Protein AF-A0A087W2R5-F1 (afdb_monomer)

Mean predicted aligned error: 13.2 Å

InterPro domains:
  IPR006603 PQ-loop repeat [PF04193] (44-103)
  IPR006603 PQ-loop repeat [PF04193] (223-279)
  IPR006603 PQ-loop repeat [SM00679] (57-89)
  IPR006603 PQ-loop repeat [SM00679] (236-267)
  IPR051415 Lysosomal/Vacuolar Amino Acid Transporter 1 [PTHR16201] (19-311)

Organism: Echinococcus multilocularis (NCBI:txid6211)

Radius of gyration: 26.93 Å; Cα contacts (8 Å, |Δi|>4): 276; chains: 1; bounding box: 84×50×77 Å

Foldseek 3Di:
DDDPCPVPPQDPDPDPCPQCLPQADNVCCVPFVDRHNDPLLVLLVVLLVLLLVLVVVLLVVLLVVLVVPLANVLADPPLLLVLQLLLLVLLLLLCVLQVHRRSSNVSSVVSNVSSVSVNVSNVVSVVVVVVVVVVVVVVVCVVDPPDDPPPPPCPPVPPPPPPVSVVQLPPQLVVLLPVLLCVLPPPDDDDPPPDDDDDDDDDDDDPPPPPQDLDNDPSLSSSLSSLLNSLSSLLSSLVVVLVVLVVVLAPPSDDLVSLVSLLSSLVSVLSSQVSSDPPPSSCSSCVSSNSSSVSSNVSSVSVNVSNVRSVVVVVVVVVVVVVVVVD

pLDDT: mean 74.93, std 19.6, range [24.8, 98.19]

Secondary structure (DSSP, 8-state):
-----GGGGS--SSS---TT-TTS-HHHHHHH-----SHHHHHHHHHHHHHHHHHHHHHHHHHHHHHHHS-GGGT--HHHHHHHHHHHHHHHHHHHHHT--HHHHHHHHHHHHHHHHHHHHHHHHHHHHHHHHHHHHHHHHHHS-S-S---------------THHHHSHHHHHHHHHHHHHHHH-S---------PPP--------------SS-SHHHHHHHHHHHHHHHHHHHTTHHHHHHHHHHT--TT--HHHHHHHHHHHHHHHHHHHHH---HHHHHHHHHHHHHHHHHHHHHHHHHHHHHHHHHHHHHHHHHHHHHHT-

Solvent-accessible surface area (backbone atoms only — not comparable to full-atom values): 18745 Å² total; per-residue (Å²): 135,83,78,74,80,73,76,73,82,70,62,95,61,94,68,78,75,51,98,76,34,81,86,24,48,58,68,48,32,73,74,56,72,41,76,32,64,50,71,55,41,46,50,15,52,48,27,36,52,51,16,47,50,44,55,54,64,57,52,48,57,56,54,50,48,40,68,72,68,49,61,45,76,84,80,52,56,71,70,58,51,52,47,48,35,53,22,27,48,35,32,27,55,9,26,64,42,54,66,44,61,53,66,59,35,51,44,25,50,51,44,34,53,50,37,51,52,49,48,53,51,45,49,51,31,50,55,52,50,56,50,52,52,52,54,50,51,56,50,50,53,69,74,51,68,95,79,66,95,66,74,74,82,74,74,63,76,76,71,69,73,80,68,62,66,81,71,68,64,55,72,69,41,56,65,61,45,51,60,55,50,48,62,64,65,54,93,71,87,78,74,84,73,92,67,89,74,85,92,87,81,94,75,78,91,64,80,77,79,73,77,75,62,95,61,84,43,72,55,33,42,53,10,47,52,29,22,37,52,18,19,40,45,59,36,54,67,49,50,63,5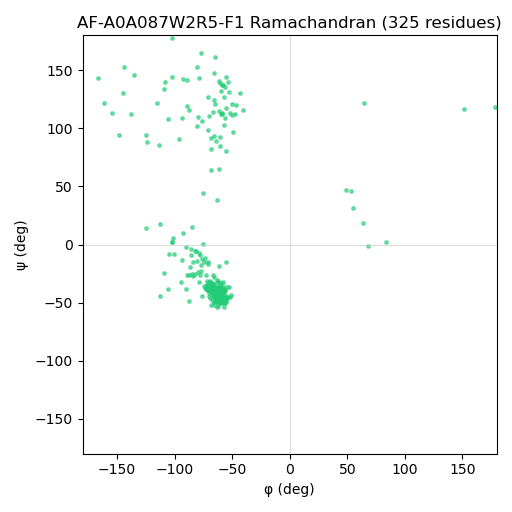5,50,53,49,34,62,76,65,60,43,53,84,96,61,68,68,64,61,44,51,48,50,35,54,23,29,52,26,42,46,47,17,50,56,43,58,42,78,48,66,72,58,44,60,71,46,38,33,58,44,50,22,31,55,43,37,36,56,53,38,52,54,46,53,50,46,45,65,66,28,62,67,48,60,58,55,51,53,53,51,52,51,59,62,71,72,109

Nearest PDB structures (foldseek):
  7zkw-assembly2_B  TM=7.033E-01  e=1.355E-04  Arabidopsis thaliana
  8dkx-assembly1_P  TM=7.056E-01  e=3.965E-04  Homo sapiens
  8dyp-assembly1_A  TM=6.256E-01  e=7.236E-04  Homo sapiens
  5cth-assembly1_B  TM=6.669E-01  e=2.065E-02  Oryza sativa Japonica Group

Sequence (327 aa):
MSFPCTLLLIRSEPTPINANCTDGIQWIWIVFRQCAVSPQEIVAVTFGLLSATIWVVFAVPQIVENCRKGIPDQALSPSLLACFLIGDTVNLVGCVFVHQLPLQTIMAAIGVLGDLIQILQFLYCKFKHEMVLRNFATSIEVFLPNDSGLDAISVSPERPPSSSTLTVFCPLGFLCLIGPFWLASSPDHRTPSMFRHPPAAESIPSPALRSEPLFPTNSLIVGYVLGWISASIYISSRVPQIIKNWRRGSTEGLSPITFIFAIVGNVAYALQIFLTSIELTFIIRALPWLFGSLGVVLFDLIICTQFYRYQGRGYNSLAADVEVTTC

Structure (mmCIF, N/CA/C/O backbone):
data_AF-A0A087W2R5-F1
#
_entry.id   AF-A0A087W2R5-F1
#
loop_
_atom_site.group_PDB
_atom_site.id
_atom_site.type_symbol
_atom_site.label_atom_id
_atom_site.label_alt_id
_atom_site.label_comp_id
_atom_site.label_asym_id
_atom_site.label_entity_id
_atom_site.label_seq_id
_atom_site.pdbx_PDB_ins_code
_atom_site.Cartn_x
_atom_site.Cartn_y
_atom_site.Cartn_z
_atom_site.occupancy
_atom_site.B_iso_or_equiv
_atom_site.auth_seq_id
_atom_site.auth_comp_id
_atom_site.auth_asym_id
_atom_site.auth_atom_id
_atom_site.pdbx_PDB_model_num
ATOM 1 N N . MET A 1 1 ? 5.333 19.860 -21.339 1.00 30.33 1 MET A N 1
ATOM 2 C CA . MET A 1 1 ? 6.009 19.029 -20.321 1.00 30.33 1 MET A CA 1
ATOM 3 C C . MET A 1 1 ? 6.219 17.660 -20.930 1.00 30.33 1 MET A C 1
ATOM 5 O O . MET A 1 1 ? 5.282 16.880 -21.021 1.00 30.33 1 MET A O 1
ATOM 9 N N . SER A 1 2 ? 7.405 17.436 -21.486 1.00 25.31 2 SER A N 1
ATOM 10 C CA . SER A 1 2 ? 7.753 16.191 -22.165 1.00 25.31 2 SER A CA 1
ATOM 11 C C . SER A 1 2 ? 8.099 15.156 -21.103 1.00 25.31 2 SER A C 1
ATOM 13 O O . SER A 1 2 ? 9.105 15.303 -20.414 1.00 25.31 2 SER A O 1
ATOM 15 N N . PHE A 1 3 ? 7.242 14.153 -20.924 1.00 31.58 3 PHE A N 1
ATOM 16 C CA . PHE A 1 3 ? 7.562 13.001 -20.086 1.00 31.58 3 PHE A CA 1
ATOM 17 C C . PHE A 1 3 ? 8.724 12.247 -20.748 1.00 31.58 3 PHE A C 1
ATOM 19 O O . PHE A 1 3 ? 8.595 11.875 -21.919 1.00 31.58 3 PHE A O 1
ATOM 26 N N . PRO A 1 4 ? 9.873 12.069 -20.073 1.00 36.19 4 PRO A N 1
ATOM 27 C CA . PRO A 1 4 ? 10.988 11.359 -20.665 1.00 36.19 4 PRO A CA 1
ATOM 28 C C . PRO A 1 4 ? 10.606 9.895 -20.885 1.00 36.19 4 PRO A C 1
ATOM 30 O O . PRO A 1 4 ? 9.817 9.302 -20.145 1.00 36.19 4 PRO A O 1
ATOM 33 N N . CYS A 1 5 ? 11.174 9.349 -21.954 1.00 40.75 5 CYS A N 1
ATOM 34 C CA . CYS A 1 5 ? 11.003 8.004 -22.480 1.00 40.75 5 CYS A CA 1
ATOM 35 C C . CYS A 1 5 ? 11.320 6.933 -21.415 1.00 40.75 5 CYS A C 1
ATOM 37 O O . CYS A 1 5 ? 12.407 6.371 -21.371 1.00 40.75 5 CYS A O 1
ATOM 39 N N . THR A 1 6 ? 10.365 6.660 -20.525 1.00 44.88 6 THR A N 1
ATOM 40 C CA . THR A 1 6 ? 10.492 5.665 -19.439 1.00 44.88 6 THR A CA 1
ATOM 41 C C . THR A 1 6 ? 10.276 4.235 -19.970 1.00 44.88 6 THR A C 1
ATOM 43 O O . THR A 1 6 ? 10.539 3.251 -19.289 1.00 44.88 6 THR A O 1
ATOM 46 N N . LEU A 1 7 ? 9.863 4.112 -21.236 1.00 41.72 7 LEU A N 1
ATOM 47 C CA . LEU A 1 7 ? 9.630 2.854 -21.950 1.00 41.72 7 LEU A CA 1
ATOM 48 C C . LEU A 1 7 ? 10.916 2.115 -22.367 1.00 41.72 7 LEU A C 1
ATOM 50 O O . LEU A 1 7 ? 10.847 0.935 -22.694 1.00 41.72 7 LEU A O 1
ATOM 54 N N . LEU A 1 8 ? 12.082 2.772 -22.341 1.00 40.88 8 LEU A N 1
ATOM 55 C CA . LEU A 1 8 ? 13.346 2.191 -22.821 1.00 40.88 8 LEU A CA 1
ATOM 56 C C . LEU A 1 8 ? 14.112 1.350 -21.786 1.00 40.88 8 LEU A C 1
ATOM 58 O O . LEU A 1 8 ? 15.082 0.700 -22.153 1.00 40.88 8 LEU A O 1
ATOM 62 N N . LEU A 1 9 ? 13.710 1.344 -20.510 1.00 42.50 9 LEU A N 1
ATOM 63 C CA . LEU A 1 9 ? 14.462 0.652 -19.449 1.00 42.50 9 LEU A CA 1
ATOM 64 C C . LEU A 1 9 ? 13.869 -0.696 -19.009 1.00 42.50 9 LEU A C 1
ATOM 66 O O . LEU A 1 9 ? 14.407 -1.307 -18.091 1.00 42.50 9 LEU A O 1
ATOM 70 N N . ILE A 1 10 ? 12.775 -1.164 -19.623 1.00 46.97 10 ILE A N 1
ATOM 71 C CA . ILE A 1 10 ? 12.071 -2.379 -19.162 1.00 46.97 10 ILE A CA 1
ATOM 72 C C . ILE A 1 10 ? 12.246 -3.574 -20.114 1.00 46.97 10 ILE A C 1
ATOM 74 O O . ILE A 1 10 ? 12.174 -4.712 -19.659 1.00 46.97 10 ILE A O 1
ATOM 78 N N . ARG A 1 11 ? 12.530 -3.362 -21.407 1.00 43.69 11 ARG A N 1
ATOM 79 C CA . ARG A 1 11 ? 12.559 -4.448 -22.400 1.00 43.69 11 ARG A CA 1
ATOM 80 C C . ARG A 1 11 ? 13.960 -4.650 -22.976 1.00 43.69 11 ARG A C 1
ATOM 82 O O . ARG A 1 11 ? 14.523 -3.749 -23.584 1.00 43.69 11 ARG A O 1
ATOM 89 N N . SER A 1 12 ? 14.489 -5.859 -22.816 1.00 42.09 12 SER A N 1
ATOM 90 C CA . SER A 1 12 ? 15.731 -6.354 -23.423 1.00 42.09 12 SER A CA 1
ATOM 91 C C . SER A 1 12 ? 15.527 -6.923 -24.839 1.00 42.09 12 SER A C 1
ATOM 93 O O . SER A 1 12 ? 16.407 -7.604 -25.360 1.00 42.09 12 SER A O 1
ATOM 95 N N . GLU A 1 13 ? 14.383 -6.654 -25.484 1.00 42.88 13 GLU A N 1
ATOM 96 C CA . GLU A 1 13 ? 14.130 -7.072 -26.868 1.00 42.88 13 GLU A CA 1
ATOM 97 C C . GLU A 1 13 ? 14.529 -5.991 -27.888 1.00 42.88 13 GLU A C 1
ATOM 99 O O . GLU A 1 13 ? 14.301 -4.803 -27.657 1.00 42.88 13 GLU A O 1
ATOM 104 N N . PRO A 1 14 ? 15.088 -6.393 -29.046 1.00 39.19 14 PRO A N 1
ATOM 105 C CA . PRO A 1 14 ? 15.640 -5.492 -30.060 1.00 39.19 14 PRO A CA 1
ATOM 106 C C . PRO A 1 14 ? 14.586 -4.766 -30.912 1.00 39.19 14 PRO A C 1
ATOM 108 O O . PRO A 1 14 ? 14.954 -4.007 -31.809 1.00 39.19 14 PRO A O 1
ATOM 111 N N . THR A 1 15 ? 13.289 -4.987 -30.687 1.00 45.50 15 THR A N 1
ATOM 112 C CA . THR A 1 15 ? 12.234 -4.284 -31.419 1.00 45.50 15 THR A CA 1
ATOM 113 C C . THR A 1 15 ? 11.905 -2.967 -30.717 1.00 45.50 15 THR A C 1
ATOM 115 O O . THR A 1 15 ? 11.414 -2.977 -29.586 1.00 45.50 15 THR A O 1
ATOM 118 N N . PRO A 1 16 ? 12.150 -1.805 -31.355 1.00 50.03 16 PRO A N 1
ATOM 119 C CA . PRO A 1 16 ? 11.673 -0.548 -30.812 1.00 50.03 16 PRO A CA 1
ATOM 120 C C . PRO A 1 16 ? 10.151 -0.634 -30.754 1.00 50.03 16 PRO A C 1
ATOM 122 O O . PRO A 1 16 ? 9.492 -0.735 -31.790 1.00 50.03 16 PRO A O 1
ATOM 125 N N . ILE A 1 17 ? 9.596 -0.614 -29.539 1.00 55.00 17 ILE A N 1
ATOM 126 C CA . ILE A 1 17 ? 8.169 -0.379 -29.336 1.00 55.00 17 ILE A CA 1
ATOM 127 C C . ILE A 1 17 ? 7.879 0.901 -30.109 1.00 55.00 17 ILE A C 1
ATOM 129 O O . ILE A 1 17 ? 8.434 1.959 -29.795 1.00 55.00 17 ILE A O 1
ATOM 133 N N . ASN A 1 18 ? 7.094 0.801 -31.182 1.00 62.25 18 ASN A N 1
ATOM 134 C CA . ASN A 1 18 ? 6.726 1.994 -31.915 1.00 62.25 18 ASN A CA 1
ATOM 135 C C . ASN A 1 18 ? 6.073 2.967 -30.929 1.00 62.25 18 ASN A C 1
ATOM 137 O O . ASN A 1 18 ? 5.395 2.552 -29.992 1.00 62.25 18 ASN A O 1
ATOM 141 N N . ALA A 1 19 ? 6.298 4.269 -31.100 1.00 64.81 19 ALA A N 1
ATOM 142 C CA . ALA A 1 19 ? 5.870 5.271 -30.120 1.00 64.81 19 ALA A CA 1
ATOM 143 C C . ALA A 1 19 ? 4.361 5.214 -29.786 1.00 64.81 19 ALA A C 1
ATOM 145 O O . ALA A 1 19 ? 3.939 5.773 -28.781 1.00 64.81 19 ALA A O 1
ATOM 146 N N . ASN A 1 20 ? 3.567 4.520 -30.609 1.00 70.25 20 ASN A N 1
ATOM 147 C CA . ASN A 1 20 ? 2.130 4.333 -30.456 1.00 70.25 20 ASN A CA 1
ATOM 148 C C . ASN A 1 20 ? 1.714 2.958 -29.898 1.00 70.25 20 ASN A C 1
ATOM 150 O O . ASN A 1 20 ? 0.516 2.717 -29.792 1.00 70.25 20 ASN A O 1
ATOM 154 N N . CYS A 1 21 ? 2.650 2.066 -29.556 1.00 80.19 21 CYS A N 1
ATOM 155 C CA . CYS A 1 21 ? 2.373 0.721 -29.045 1.00 80.19 21 CYS A CA 1
ATOM 156 C C . CYS A 1 21 ? 1.338 -0.052 -29.895 1.00 80.19 21 CYS A C 1
ATOM 158 O O . CYS A 1 21 ? 0.389 -0.605 -29.349 1.00 80.19 21 CYS A O 1
ATOM 160 N N . THR A 1 22 ? 1.443 -0.072 -31.229 1.00 81.62 22 THR A N 1
ATOM 161 C CA . THR A 1 22 ? 0.377 -0.642 -32.094 1.00 81.62 22 THR A CA 1
ATOM 162 C C . THR A 1 22 ? 0.132 -2.124 -31.851 1.00 81.62 22 THR A C 1
ATOM 164 O O . THR A 1 22 ? -1.003 -2.577 -31.947 1.00 81.62 22 THR A O 1
ATOM 167 N N . ASP A 1 23 ? 1.190 -2.854 -31.508 1.00 83.62 23 ASP A N 1
ATOM 168 C CA . ASP A 1 23 ? 1.160 -4.311 -31.361 1.00 83.62 23 ASP A CA 1
ATOM 169 C C . ASP A 1 23 ? 0.798 -4.738 -29.930 1.00 83.62 23 ASP A C 1
ATOM 171 O O . ASP A 1 23 ? 0.698 -5.926 -29.632 1.00 83.62 23 ASP A O 1
ATOM 175 N N . GLY A 1 24 ? 0.610 -3.767 -29.029 1.00 85.12 24 GLY A N 1
ATOM 176 C CA . GLY A 1 24 ? 0.181 -3.993 -27.656 1.00 85.12 24 GLY A CA 1
ATOM 177 C C . GLY A 1 24 ? -1.292 -3.677 -27.425 1.00 85.12 24 GLY A C 1
ATOM 178 O O . GLY A 1 24 ? -2.029 -3.207 -28.298 1.00 85.12 24 GLY A O 1
ATOM 179 N N . ILE A 1 25 ? -1.733 -3.912 -26.192 1.00 87.75 25 ILE A N 1
ATOM 180 C CA . ILE A 1 25 ? -3.101 -3.615 -25.774 1.00 87.75 25 ILE A CA 1
ATOM 181 C C . ILE A 1 25 ? -3.323 -2.094 -25.704 1.00 87.75 25 ILE A C 1
ATOM 183 O O . ILE A 1 25 ? -2.850 -1.408 -24.794 1.00 87.75 25 ILE A O 1
ATOM 187 N N . GLN A 1 26 ? -4.129 -1.577 -26.635 1.00 87.31 26 GLN A N 1
ATOM 188 C CA . GLN A 1 26 ? -4.331 -0.136 -26.827 1.00 87.31 26 GLN A CA 1
ATOM 189 C C . GLN A 1 26 ? -4.903 0.591 -25.609 1.00 87.31 26 GLN A C 1
ATOM 191 O O . GLN A 1 26 ? -4.462 1.691 -25.290 1.00 87.31 26 GLN A O 1
ATOM 196 N N . TRP A 1 27 ? -5.866 0.005 -24.893 1.00 89.19 27 TRP A N 1
ATOM 197 C CA . TRP A 1 27 ? -6.465 0.690 -23.743 1.00 89.19 27 TRP A CA 1
ATOM 198 C C . TRP A 1 27 ? -5.457 0.879 -22.596 1.00 89.19 27 TRP A C 1
ATOM 200 O O . TRP A 1 27 ? -5.472 1.922 -21.945 1.00 89.19 27 TRP A O 1
ATOM 210 N N . ILE A 1 28 ? -4.529 -0.068 -22.398 1.00 87.00 28 ILE A N 1
ATOM 211 C CA . ILE A 1 28 ? -3.451 0.034 -21.397 1.00 87.00 28 ILE A CA 1
ATOM 212 C C . ILE A 1 28 ? -2.513 1.186 -21.772 1.00 87.00 28 ILE A C 1
ATOM 214 O O . ILE A 1 28 ? -2.165 2.011 -20.927 1.00 87.00 28 ILE A O 1
ATOM 218 N N . TRP A 1 29 ? -2.166 1.305 -23.053 1.00 83.75 29 TRP A N 1
ATOM 219 C CA . TRP A 1 29 ? -1.351 2.406 -23.564 1.00 83.75 29 TRP A CA 1
ATOM 220 C C . TRP A 1 29 ? -2.049 3.773 -23.442 1.00 83.75 29 TRP A C 1
ATOM 222 O O . TRP A 1 29 ? -1.446 4.766 -23.016 1.00 83.75 29 TRP A O 1
ATOM 232 N N . ILE A 1 30 ? -3.341 3.837 -23.767 1.00 82.44 30 ILE A N 1
ATOM 233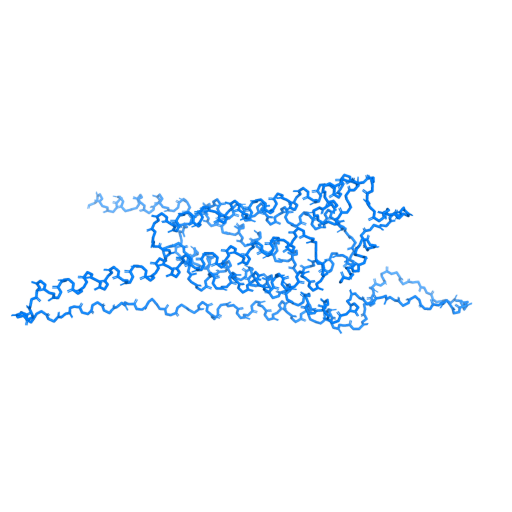 C CA . ILE A 1 30 ? -4.128 5.075 -23.718 1.00 82.44 30 ILE A CA 1
ATOM 234 C C . ILE A 1 30 ? -4.304 5.571 -22.278 1.00 82.44 30 ILE A C 1
ATOM 236 O O . ILE A 1 30 ? -4.191 6.776 -22.043 1.00 82.44 30 ILE A O 1
ATOM 240 N N . VAL A 1 31 ? -4.556 4.671 -21.327 1.00 84.88 31 VAL A N 1
ATOM 241 C CA . VAL A 1 31 ? -4.846 5.039 -19.933 1.00 84.88 31 VAL A CA 1
ATOM 242 C C . VAL A 1 31 ? -3.569 5.165 -19.104 1.00 84.88 31 VAL A C 1
ATOM 244 O O . VAL A 1 31 ? -3.381 6.163 -18.414 1.00 84.88 31 VAL A O 1
ATOM 247 N N . PHE A 1 32 ? -2.674 4.179 -19.182 1.00 84.25 32 PHE A N 1
ATOM 248 C CA . PHE A 1 32 ? -1.504 4.087 -18.304 1.00 84.25 32 PHE A CA 1
ATOM 249 C C . PHE A 1 32 ? -0.193 4.474 -18.979 1.00 84.25 32 PHE A C 1
ATOM 251 O O . PHE A 1 32 ? 0.818 4.563 -18.292 1.00 84.25 32 PHE A O 1
ATOM 258 N N . ARG A 1 33 ? -0.175 4.696 -20.302 1.00 81.69 33 ARG A N 1
ATOM 259 C CA . ARG A 1 33 ? 1.065 4.918 -21.076 1.00 81.69 33 ARG A CA 1
ATOM 260 C C . ARG A 1 33 ? 2.082 3.785 -20.887 1.00 81.69 33 ARG A C 1
ATOM 262 O O . ARG A 1 33 ? 3.288 4.001 -20.959 1.00 81.69 33 ARG A O 1
ATOM 269 N N . GLN A 1 34 ? 1.588 2.567 -20.669 1.00 80.06 34 GLN A N 1
ATOM 270 C CA . GLN A 1 34 ? 2.389 1.346 -20.634 1.00 80.06 34 GLN A CA 1
ATOM 271 C C . GLN A 1 34 ? 2.071 0.512 -21.868 1.00 80.06 34 GLN A C 1
ATOM 273 O O . GLN A 1 34 ? 0.902 0.336 -22.210 1.00 80.06 34 GLN A O 1
ATOM 278 N N . CYS A 1 35 ? 3.104 0.012 -22.541 1.00 83.56 35 CYS A N 1
ATOM 279 C CA . CYS A 1 35 ? 2.918 -0.891 -23.664 1.00 83.56 35 CYS A CA 1
ATOM 280 C C . CYS A 1 35 ? 2.982 -2.333 -23.166 1.00 83.56 35 CYS A C 1
ATOM 282 O O . CYS A 1 35 ? 4.051 -2.788 -22.774 1.00 83.56 35 CYS A O 1
ATOM 284 N N . ALA A 1 36 ? 1.837 -3.017 -23.147 1.00 86.12 36 ALA A N 1
ATOM 285 C CA . ALA A 1 36 ? 1.742 -4.428 -22.788 1.00 86.12 36 ALA A CA 1
ATOM 286 C C . ALA A 1 36 ? 1.500 -5.252 -24.056 1.00 86.12 36 ALA A C 1
ATOM 288 O O . ALA A 1 36 ? 0.417 -5.189 -24.646 1.00 86.12 36 ALA A O 1
ATOM 289 N N . VAL A 1 37 ? 2.528 -5.980 -24.478 1.00 86.00 37 VAL A N 1
ATOM 290 C CA . VAL A 1 37 ? 2.548 -6.837 -25.669 1.00 86.00 37 VAL A CA 1
ATOM 291 C C . VAL A 1 37 ? 2.656 -8.301 -25.253 1.00 86.00 37 VAL A C 1
ATOM 293 O O . VAL A 1 37 ? 1.950 -9.154 -25.786 1.00 86.00 37 VAL A O 1
ATOM 296 N N . SER A 1 38 ? 3.530 -8.605 -24.289 1.00 87.50 38 SER A N 1
ATOM 297 C CA . SER A 1 38 ? 3.746 -9.979 -23.836 1.00 87.50 38 SER A CA 1
ATOM 298 C C . SER A 1 38 ? 2.663 -10.432 -22.843 1.00 87.50 38 SER A C 1
ATOM 300 O O . SER A 1 38 ? 2.126 -9.614 -22.089 1.00 87.50 38 SER A O 1
ATOM 302 N N . PRO A 1 39 ? 2.368 -11.745 -22.758 1.00 90.00 39 PRO A N 1
ATOM 303 C CA . PRO A 1 39 ? 1.469 -12.277 -21.734 1.00 90.00 39 PRO A CA 1
ATOM 304 C C . PRO A 1 39 ? 1.892 -11.887 -20.313 1.00 90.00 39 PRO A C 1
ATOM 306 O O . PRO A 1 39 ? 1.046 -11.584 -19.480 1.00 90.00 39 PRO A O 1
ATOM 309 N N . GLN A 1 40 ? 3.200 -11.836 -20.049 1.00 89.62 40 GLN A N 1
ATOM 310 C CA . GLN A 1 40 ? 3.752 -11.423 -18.761 1.00 89.62 40 GLN A CA 1
ATOM 311 C C . GLN A 1 40 ? 3.376 -9.974 -18.414 1.00 89.62 40 GLN A C 1
ATOM 313 O O . GLN A 1 40 ? 2.881 -9.722 -17.315 1.00 89.62 40 GLN A O 1
ATOM 318 N N . GLU A 1 41 ? 3.547 -9.035 -19.347 1.00 86.88 41 GLU A N 1
ATOM 319 C CA . GLU A 1 41 ? 3.190 -7.620 -19.151 1.00 86.88 41 GLU A CA 1
ATOM 320 C C . GLU A 1 41 ? 1.681 -7.445 -18.920 1.00 86.88 41 GLU A C 1
ATOM 322 O O . GLU A 1 41 ? 1.257 -6.676 -18.055 1.00 86.88 41 GLU A O 1
ATOM 327 N N . ILE A 1 42 ? 0.855 -8.199 -19.651 1.00 90.06 42 ILE A N 1
ATOM 328 C CA . ILE A 1 42 ? -0.608 -8.178 -19.498 1.00 90.06 42 ILE A CA 1
ATOM 329 C C . ILE A 1 42 ? -1.014 -8.695 -18.112 1.00 90.06 42 ILE A C 1
ATOM 331 O O . ILE A 1 42 ? -1.853 -8.092 -17.431 1.00 90.06 42 ILE A O 1
ATOM 335 N N . VAL A 1 43 ? -0.399 -9.791 -17.660 1.00 93.88 43 VAL A N 1
ATOM 336 C CA . VAL A 1 43 ? -0.649 -10.356 -16.329 1.00 93.88 43 VAL A CA 1
ATOM 337 C C . VAL A 1 43 ? -0.172 -9.387 -15.239 1.00 93.88 43 VAL A C 1
ATOM 339 O O . VAL A 1 43 ? -0.898 -9.178 -14.267 1.00 93.88 43 VAL A O 1
ATOM 342 N N . ALA A 1 44 ? 0.966 -8.708 -15.419 1.00 93.62 44 ALA A N 1
ATOM 343 C CA . ALA A 1 44 ? 1.447 -7.681 -14.491 1.00 93.62 44 ALA A CA 1
ATOM 344 C C . ALA A 1 44 ? 0.435 -6.531 -14.320 1.00 93.62 44 ALA A C 1
ATOM 346 O O . ALA A 1 44 ? 0.098 -6.154 -13.193 1.00 93.62 44 ALA A O 1
ATOM 347 N N . VAL A 1 45 ? -0.108 -6.004 -15.425 1.00 92.56 45 VAL A N 1
ATOM 348 C CA . VAL A 1 45 ? -1.157 -4.966 -15.388 1.00 92.56 45 VAL A CA 1
ATOM 349 C C . VAL A 1 45 ? -2.420 -5.482 -14.697 1.00 92.56 45 VAL A C 1
ATOM 351 O O . VAL A 1 45 ? -3.010 -4.772 -13.882 1.00 92.56 45 VAL A O 1
ATOM 354 N N . THR A 1 46 ? -2.801 -6.732 -14.961 1.00 95.06 46 THR A N 1
ATOM 355 C CA . THR A 1 46 ? -3.977 -7.372 -14.352 1.00 95.06 46 THR A CA 1
ATOM 356 C C . THR A 1 46 ? -3.844 -7.469 -12.830 1.00 95.06 46 THR A C 1
ATOM 358 O O . THR A 1 46 ? -4.771 -7.094 -12.114 1.00 95.06 46 THR A O 1
ATOM 361 N N . PHE A 1 47 ? -2.686 -7.892 -12.314 1.00 97.06 47 PHE A N 1
ATOM 362 C CA . PHE A 1 47 ? -2.423 -7.914 -10.870 1.00 97.06 47 PHE A CA 1
ATOM 363 C C . PHE A 1 47 ? -2.427 -6.512 -10.248 1.00 97.06 47 PHE A C 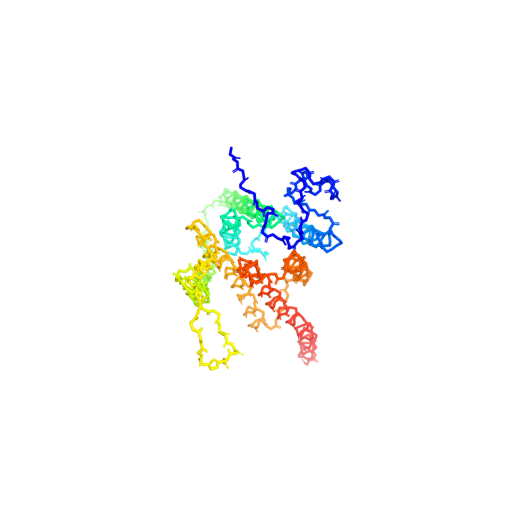1
ATOM 365 O O . PHE A 1 47 ? -2.955 -6.326 -9.151 1.00 97.06 47 PHE A O 1
ATOM 372 N N . GLY A 1 48 ? -1.915 -5.511 -10.967 1.00 94.62 48 GLY A N 1
ATOM 373 C CA . GLY A 1 48 ? -2.005 -4.115 -10.545 1.00 94.62 48 GLY A CA 1
ATOM 374 C C . GLY A 1 48 ? -3.439 -3.613 -10.410 1.00 94.62 48 GLY A C 1
ATOM 375 O O . GLY A 1 48 ? -3.789 -2.994 -9.408 1.00 94.62 48 GLY A O 1
ATOM 376 N N . LEU A 1 49 ? -4.287 -3.915 -11.395 1.00 95.00 49 LEU A N 1
ATOM 377 C CA . LEU A 1 49 ? -5.709 -3.568 -11.373 1.00 95.00 49 LEU A CA 1
ATOM 378 C C . LEU A 1 49 ? -6.484 -4.331 -10.299 1.00 95.00 49 LEU A C 1
ATOM 380 O O . LEU A 1 49 ? -7.365 -3.757 -9.656 1.00 95.00 49 LEU A O 1
ATOM 384 N N . LEU A 1 50 ? -6.149 -5.602 -10.075 1.00 95.62 50 LEU A N 1
ATOM 385 C CA . LEU A 1 50 ? -6.722 -6.396 -8.993 1.00 95.62 50 LEU A CA 1
ATOM 386 C C . LEU A 1 50 ? -6.400 -5.765 -7.635 1.00 95.62 50 LEU A C 1
ATOM 388 O O . LEU A 1 50 ? -7.311 -5.523 -6.844 1.00 95.62 50 LEU A O 1
ATOM 392 N N . SER A 1 51 ? -5.124 -5.449 -7.395 1.00 95.44 51 SER A N 1
ATOM 393 C CA . SER A 1 51 ? -4.694 -4.745 -6.186 1.00 95.44 51 SER A CA 1
ATOM 394 C C . SER A 1 51 ? -5.459 -3.432 -6.018 1.00 95.44 51 SER A C 1
ATOM 396 O O . SER A 1 51 ? -6.067 -3.194 -4.974 1.00 95.44 51 SER A O 1
ATOM 398 N N . ALA A 1 52 ? -5.515 -2.626 -7.081 1.00 92.19 52 ALA A N 1
ATOM 399 C CA . ALA A 1 52 ? -6.212 -1.349 -7.081 1.00 92.19 52 ALA A CA 1
ATOM 400 C C . ALA A 1 52 ? -7.689 -1.472 -6.691 1.00 92.19 52 ALA A C 1
ATOM 402 O O . ALA A 1 52 ? -8.187 -0.749 -5.826 1.00 92.19 52 ALA A O 1
ATOM 403 N N . THR A 1 53 ? -8.375 -2.438 -7.298 1.00 91.81 53 THR A N 1
ATOM 404 C CA . THR A 1 53 ? -9.793 -2.699 -7.049 1.00 91.81 53 THR A CA 1
ATOM 405 C C . THR A 1 53 ? -10.031 -3.108 -5.602 1.00 91.81 53 THR A C 1
ATOM 407 O O . THR A 1 53 ? -10.953 -2.595 -4.973 1.00 91.81 53 THR A O 1
ATOM 410 N N . ILE A 1 54 ? -9.188 -3.984 -5.047 1.00 91.81 54 ILE A N 1
ATOM 411 C CA . ILE A 1 54 ? -9.300 -4.426 -3.651 1.00 91.81 54 ILE A CA 1
ATOM 412 C C . ILE A 1 54 ? -9.198 -3.235 -2.696 1.00 91.81 54 ILE A C 1
ATOM 414 O O . ILE A 1 54 ? -10.031 -3.103 -1.804 1.00 91.81 54 ILE A O 1
ATOM 418 N N . TRP A 1 55 ? -8.230 -2.343 -2.903 1.00 86.81 55 TRP A N 1
ATOM 419 C CA . TRP A 1 55 ? -8.042 -1.170 -2.046 1.00 86.81 55 TRP A CA 1
ATOM 420 C C . TRP A 1 55 ? -9.204 -0.171 -2.127 1.00 86.81 55 TRP A C 1
ATOM 422 O O . TRP A 1 55 ? -9.641 0.341 -1.096 1.00 86.81 55 TRP A O 1
ATOM 432 N N . VAL A 1 56 ? -9.763 0.058 -3.320 1.00 84.94 56 VAL A N 1
ATOM 433 C CA . VAL A 1 56 ? -10.955 0.910 -3.489 1.00 84.94 56 VAL A CA 1
ATOM 434 C C . VAL A 1 56 ? -12.178 0.283 -2.821 1.00 84.94 56 VAL A C 1
ATOM 436 O O . VAL A 1 56 ? -12.864 0.940 -2.037 1.00 84.94 56 VAL A O 1
ATOM 439 N N . VAL A 1 57 ? -12.442 -0.997 -3.096 1.00 84.62 57 VAL A N 1
ATOM 440 C CA . VAL A 1 57 ? -13.572 -1.734 -2.511 1.00 84.62 57 VAL A CA 1
ATOM 441 C C . VAL A 1 57 ? -13.440 -1.824 -0.995 1.00 84.62 57 VAL A C 1
ATOM 443 O O . VAL A 1 57 ? -14.452 -1.814 -0.308 1.00 84.62 57 VAL A O 1
ATOM 446 N N . PHE A 1 58 ? -12.221 -1.861 -0.458 1.00 76.88 58 PHE A N 1
ATOM 447 C CA . PHE A 1 58 ? -11.975 -1.864 0.979 1.00 76.88 58 PHE A CA 1
ATOM 448 C C . PHE A 1 58 ? -12.266 -0.508 1.647 1.00 76.88 58 PHE A C 1
ATOM 450 O O . PHE A 1 58 ? -12.815 -0.471 2.750 1.00 76.88 58 PHE A O 1
ATOM 457 N N . ALA A 1 59 ? -11.957 0.609 0.986 1.00 75.31 59 ALA A N 1
ATOM 458 C CA . ALA A 1 59 ? -12.191 1.938 1.550 1.00 75.31 59 ALA A CA 1
ATOM 459 C C . ALA A 1 59 ? -13.692 2.266 1.705 1.00 75.31 59 ALA A C 1
ATOM 461 O O . ALA A 1 59 ? -14.093 2.924 2.668 1.00 75.31 59 ALA A O 1
ATOM 462 N N . VAL A 1 60 ? -14.535 1.790 0.781 1.00 77.06 60 VAL A N 1
ATOM 463 C CA . VAL A 1 60 ? -15.963 2.154 0.709 1.00 77.06 60 VAL A CA 1
ATOM 464 C C . VAL A 1 60 ? -16.784 1.682 1.923 1.00 77.06 60 VAL A C 1
ATOM 466 O O . VAL A 1 60 ? -17.488 2.514 2.496 1.00 77.06 60 VAL A O 1
ATOM 469 N N . PRO A 1 61 ? -16.716 0.416 2.382 1.00 75.38 61 PRO A N 1
ATOM 470 C CA . PRO A 1 61 ? -17.449 -0.039 3.559 1.00 75.38 61 PRO A CA 1
ATOM 471 C C . PRO A 1 61 ? -17.149 0.782 4.810 1.00 75.38 61 PRO A C 1
ATOM 473 O O . PRO A 1 61 ? -18.076 1.106 5.543 1.00 75.38 61 PRO A O 1
ATOM 476 N N . GLN A 1 62 ? -15.889 1.173 5.036 1.00 71.88 62 GLN A N 1
ATOM 477 C CA . GLN A 1 62 ? -15.521 1.989 6.197 1.00 71.88 62 GLN A CA 1
ATOM 478 C C . GLN A 1 62 ? -16.150 3.387 6.128 1.00 71.88 62 GLN A C 1
ATOM 480 O O . GLN A 1 62 ? -16.686 3.879 7.120 1.00 71.88 62 GLN A O 1
ATOM 485 N N . ILE A 1 63 ? -16.126 4.005 4.945 1.00 73.44 63 ILE A N 1
ATOM 486 C CA . ILE A 1 63 ? -16.757 5.304 4.668 1.00 73.44 63 ILE A CA 1
ATOM 487 C C . ILE A 1 63 ? -18.274 5.215 4.903 1.00 73.44 63 ILE A C 1
ATOM 489 O O . ILE A 1 63 ? -18.852 6.068 5.576 1.00 73.44 63 ILE A O 1
ATOM 493 N N . VAL A 1 64 ? -18.920 4.159 4.398 1.00 74.50 64 VAL A N 1
ATOM 494 C CA . VAL A 1 64 ? -20.364 3.930 4.563 1.00 74.50 64 VAL A CA 1
ATOM 495 C C . VAL A 1 64 ? -20.725 3.674 6.024 1.00 74.50 64 VAL A C 1
ATOM 497 O O . VAL A 1 64 ? -21.700 4.236 6.521 1.00 74.50 64 VAL A O 1
ATOM 500 N N . GLU A 1 65 ? -19.952 2.854 6.729 1.00 72.88 65 GLU A N 1
ATOM 501 C CA . GLU A 1 65 ? -20.215 2.516 8.125 1.00 72.88 65 GLU A CA 1
ATOM 502 C C . GLU A 1 65 ? -20.079 3.743 9.033 1.00 72.88 65 GLU A C 1
ATOM 504 O O . GLU A 1 65 ? -20.944 3.984 9.880 1.00 72.88 65 GLU A O 1
ATOM 509 N N . ASN A 1 66 ? -19.065 4.579 8.786 1.00 69.06 66 ASN A N 1
ATOM 510 C CA . ASN A 1 66 ? -18.918 5.875 9.446 1.00 69.06 66 ASN A CA 1
ATOM 511 C C . ASN A 1 66 ? -20.144 6.773 9.190 1.00 69.06 66 ASN A C 1
ATOM 513 O O . ASN A 1 66 ? -20.670 7.373 10.130 1.00 69.06 66 ASN A O 1
ATOM 517 N N . CYS A 1 67 ? -20.652 6.820 7.950 1.00 69.56 67 CYS A N 1
ATOM 518 C CA . CYS A 1 67 ? -21.871 7.564 7.620 1.00 69.56 67 CYS A CA 1
ATOM 519 C C . CYS A 1 67 ? -23.120 7.027 8.334 1.00 69.56 67 CYS A C 1
ATOM 521 O O . CYS A 1 67 ? -23.970 7.821 8.737 1.00 69.56 67 CYS A O 1
ATOM 523 N N . ARG A 1 68 ? -23.252 5.702 8.484 1.00 72.94 68 ARG A N 1
ATOM 524 C CA . ARG A 1 68 ? -24.432 5.072 9.102 1.00 72.94 68 ARG A CA 1
ATOM 525 C C . ARG A 1 68 ? -24.445 5.208 10.620 1.00 72.94 68 ARG A C 1
ATOM 527 O O . ARG A 1 68 ? -25.497 5.496 11.183 1.00 72.94 68 ARG A O 1
ATOM 534 N N . LYS A 1 69 ? -23.305 4.978 11.278 1.00 69.25 69 LYS A N 1
ATOM 535 C CA . LYS A 1 69 ? -23.211 4.961 12.747 1.00 69.25 69 LYS A CA 1
ATOM 536 C C . LYS A 1 69 ? -23.041 6.346 13.361 1.00 69.25 69 LYS A C 1
ATOM 538 O O . LYS A 1 69 ? -23.426 6.540 14.507 1.00 69.25 69 LYS A O 1
ATOM 543 N N . GLY A 1 70 ? -22.455 7.301 12.637 1.00 63.41 70 GLY A N 1
ATOM 544 C CA . GLY A 1 70 ? -22.263 8.673 13.118 1.00 63.41 70 GLY A CA 1
ATOM 545 C C . GLY A 1 70 ? -21.264 8.843 14.276 1.00 63.41 70 GLY A C 1
ATOM 546 O O . GLY A 1 70 ? -21.031 9.979 14.676 1.00 63.41 70 GLY A O 1
ATOM 547 N N . ILE A 1 71 ? -20.660 7.758 14.779 1.00 62.69 71 ILE A N 1
ATOM 548 C CA . ILE A 1 71 ? -19.674 7.731 15.875 1.00 62.69 71 ILE A CA 1
ATOM 549 C C . ILE A 1 71 ? -18.400 7.034 15.354 1.00 62.69 71 ILE A C 1
ATOM 551 O O . ILE A 1 71 ? -18.298 5.805 15.410 1.00 62.69 71 ILE A O 1
ATOM 555 N N . PRO A 1 72 ? -17.452 7.772 14.752 1.00 56.91 72 PRO A N 1
ATOM 556 C CA . PRO A 1 72 ? -16.291 7.186 14.072 1.00 56.91 72 PRO A CA 1
ATOM 557 C C . PRO A 1 72 ? -15.189 6.693 15.037 1.00 56.91 72 PRO A C 1
ATOM 559 O O . PRO A 1 72 ? -14.334 5.886 14.671 1.00 56.91 72 PRO A O 1
ATOM 562 N N . ASP A 1 73 ? -15.221 7.150 16.284 1.00 56.06 73 ASP A N 1
ATOM 563 C CA . ASP A 1 73 ? -14.235 6.940 17.349 1.00 56.06 73 ASP A CA 1
ATOM 564 C C . ASP A 1 73 ? -14.200 5.512 17.917 1.00 56.06 73 ASP A C 1
ATOM 566 O O . ASP A 1 73 ? -13.196 5.111 18.508 1.00 56.06 73 ASP A O 1
ATOM 570 N N . GLN A 1 74 ? -15.236 4.704 17.673 1.00 54.88 74 GLN A N 1
ATOM 571 C CA . GLN A 1 74 ? -15.245 3.295 18.080 1.00 54.88 74 GLN A CA 1
ATOM 572 C C . GLN A 1 74 ? -14.444 2.385 17.131 1.00 54.88 74 GLN A C 1
ATOM 574 O O . GLN A 1 74 ? -13.987 1.324 17.557 1.00 54.88 74 GLN A O 1
ATOM 579 N N . ALA A 1 75 ? -14.252 2.787 15.867 1.00 52.69 75 ALA A N 1
ATOM 580 C CA . ALA A 1 75 ? -13.665 1.930 14.832 1.00 52.69 75 ALA A CA 1
ATOM 581 C C . ALA A 1 75 ? -12.217 2.294 14.464 1.00 52.69 75 ALA A C 1
ATOM 583 O O . ALA A 1 75 ? -11.409 1.394 14.232 1.00 52.69 75 ALA A O 1
ATOM 584 N N . LEU A 1 76 ? -11.861 3.586 14.415 1.00 65.69 76 LEU A N 1
ATOM 585 C CA . LEU A 1 76 ? -10.555 4.024 13.911 1.00 65.69 76 LEU A CA 1
ATOM 586 C C . LEU A 1 76 ? -10.034 5.249 14.675 1.00 65.69 76 LEU A C 1
ATOM 588 O O . LEU A 1 76 ? -10.751 6.229 14.866 1.00 65.69 76 LEU A O 1
ATOM 592 N N . SER A 1 77 ? -8.779 5.203 15.137 1.00 74.94 77 SER A N 1
ATOM 593 C CA . SER A 1 77 ? -8.217 6.302 15.928 1.00 74.94 77 SER A CA 1
ATOM 594 C C . SER A 1 77 ? -7.786 7.482 15.038 1.00 74.94 77 SER A C 1
ATOM 596 O O . SER A 1 77 ? -7.221 7.261 13.963 1.00 74.94 77 SER A O 1
ATOM 598 N N . PRO A 1 78 ? -7.956 8.744 15.484 1.00 74.88 78 PRO A N 1
ATOM 599 C CA . PRO A 1 78 ? -7.540 9.923 14.713 1.00 74.88 78 PRO A CA 1
ATOM 600 C C . PRO A 1 78 ? -6.047 9.923 14.380 1.00 74.88 78 PRO A C 1
ATOM 602 O O . PRO A 1 78 ? -5.636 10.343 13.303 1.00 74.88 78 PRO A O 1
ATOM 605 N N . SER A 1 79 ? -5.226 9.427 15.308 1.00 76.94 79 SER A N 1
ATOM 606 C CA . SER A 1 79 ? -3.779 9.320 15.129 1.00 76.94 79 SER A CA 1
ATOM 607 C C . SER A 1 79 ? -3.404 8.304 14.053 1.00 76.94 79 SER A C 1
ATOM 609 O O . SER A 1 79 ? -2.447 8.534 13.320 1.00 76.94 79 SER A O 1
ATOM 611 N N . LEU A 1 80 ? -4.151 7.202 13.937 1.00 79.88 80 LEU A N 1
ATOM 612 C CA . LEU A 1 80 ? -3.941 6.219 12.877 1.00 79.88 80 LEU A CA 1
ATOM 613 C C . LEU A 1 80 ? -4.346 6.790 11.514 1.00 79.88 80 LEU A C 1
ATOM 615 O O . LEU A 1 80 ? -3.623 6.611 10.543 1.00 79.88 80 LEU A O 1
ATOM 619 N N . LEU A 1 81 ? -5.441 7.548 11.468 1.00 82.31 81 LEU A N 1
ATOM 620 C CA . LEU A 1 81 ? -5.911 8.195 10.246 1.00 82.31 81 LEU A CA 1
ATOM 621 C C . LEU A 1 81 ? -4.934 9.267 9.736 1.00 82.31 81 LEU A C 1
ATOM 623 O O . LEU A 1 81 ? -4.612 9.316 8.554 1.00 82.31 81 LEU A O 1
ATOM 627 N N . ALA A 1 82 ? -4.390 10.083 10.644 1.00 85.12 82 ALA A N 1
ATOM 628 C CA . ALA A 1 82 ? -3.333 11.037 10.310 1.00 85.12 82 ALA A CA 1
ATOM 629 C C . ALA A 1 82 ? -2.050 10.332 9.836 1.00 85.12 82 ALA A C 1
ATOM 631 O O . ALA A 1 82 ? -1.379 10.809 8.925 1.00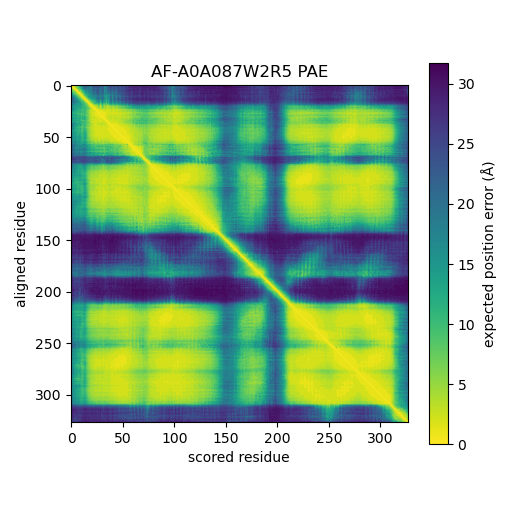 85.12 82 ALA A O 1
ATOM 632 N N . CYS A 1 83 ? -1.714 9.191 10.441 1.00 86.75 83 CYS A N 1
ATOM 633 C CA . CYS A 1 83 ? -0.568 8.377 10.049 1.00 86.75 83 CYS A CA 1
ATOM 634 C C . CYS A 1 83 ? -0.720 7.826 8.622 1.00 86.75 83 CYS A C 1
ATOM 636 O O . CYS A 1 83 ? 0.241 7.898 7.856 1.00 86.75 83 CYS A O 1
ATOM 638 N N . PHE A 1 84 ? -1.914 7.353 8.249 1.00 88.94 84 PHE A N 1
ATOM 639 C CA . PHE A 1 84 ? -2.212 6.932 6.878 1.00 88.94 84 PHE A CA 1
ATOM 640 C C . PHE A 1 84 ? -2.103 8.090 5.892 1.00 88.94 84 PHE A C 1
ATOM 642 O O . PHE A 1 84 ? -1.301 7.977 4.969 1.00 88.94 84 PHE A O 1
ATOM 649 N N . LEU A 1 85 ? -2.706 9.251 6.184 1.00 92.25 85 LEU A N 1
ATOM 650 C CA . LEU A 1 85 ? -2.596 10.414 5.295 1.00 92.25 85 LEU A CA 1
ATOM 651 C C . LEU A 1 85 ? -1.135 10.821 5.049 1.00 92.25 85 LEU A C 1
ATOM 653 O O . LEU A 1 85 ? -0.749 11.125 3.918 1.00 92.25 85 LEU A O 1
ATOM 657 N N . ILE A 1 86 ? -0.311 10.841 6.102 1.00 91.31 86 ILE A N 1
ATOM 658 C CA . ILE A 1 86 ? 1.119 11.158 5.984 1.00 91.31 86 ILE A CA 1
ATOM 659 C C . ILE A 1 86 ? 1.832 10.089 5.147 1.00 91.31 86 ILE A C 1
ATOM 661 O O . ILE A 1 86 ? 2.591 10.437 4.242 1.00 91.31 86 ILE A O 1
ATOM 665 N N . GLY A 1 87 ? 1.582 8.807 5.429 1.00 91.56 87 GLY A N 1
ATOM 666 C CA . GLY A 1 87 ? 2.156 7.682 4.692 1.00 91.56 87 GLY A CA 1
ATOM 667 C C . GLY A 1 87 ? 1.819 7.726 3.204 1.00 91.56 87 GLY A C 1
ATOM 668 O O . GLY A 1 87 ? 2.730 7.677 2.378 1.00 91.56 87 GLY A O 1
ATOM 669 N N . ASP A 1 88 ? 0.544 7.907 2.869 1.00 94.50 88 ASP A N 1
ATOM 670 C CA . ASP A 1 88 ? 0.023 7.966 1.502 1.00 94.50 88 ASP A CA 1
ATOM 671 C C . ASP A 1 88 ? 0.536 9.194 0.748 1.00 94.50 88 ASP A C 1
ATOM 673 O O . ASP A 1 88 ? 0.931 9.090 -0.415 1.00 94.50 88 ASP A O 1
ATOM 677 N N . THR A 1 89 ? 0.629 10.345 1.419 1.00 96.44 89 THR A N 1
ATOM 678 C CA . THR A 1 89 ? 1.179 11.568 0.815 1.00 96.44 89 THR A CA 1
ATOM 679 C C . THR A 1 89 ? 2.655 11.388 0.473 1.00 96.44 89 THR A C 1
ATOM 681 O O . THR A 1 89 ? 3.078 11.671 -0.649 1.00 96.44 89 THR A O 1
ATOM 684 N N . VAL A 1 90 ? 3.446 10.880 1.421 1.00 95.25 90 VAL A N 1
ATOM 685 C CA . VAL A 1 90 ? 4.875 10.615 1.211 1.00 95.25 90 VAL A CA 1
ATOM 686 C C . VAL A 1 90 ? 5.078 9.544 0.132 1.00 95.25 90 VAL A C 1
ATOM 688 O O . VAL A 1 90 ? 5.954 9.697 -0.721 1.00 95.25 90 VAL A O 1
ATOM 691 N N . ASN A 1 91 ? 4.235 8.507 0.110 1.00 96.50 91 ASN A N 1
ATOM 692 C CA . ASN A 1 91 ? 4.242 7.470 -0.919 1.00 96.50 91 ASN A CA 1
ATOM 693 C C . ASN A 1 91 ? 3.966 8.050 -2.315 1.00 96.50 91 ASN A C 1
ATOM 695 O O . ASN A 1 91 ? 4.724 7.792 -3.247 1.00 96.50 91 ASN A O 1
ATOM 699 N N . LEU A 1 92 ? 2.928 8.881 -2.458 1.00 97.06 92 LEU A N 1
ATOM 700 C CA . LEU A 1 92 ? 2.570 9.513 -3.728 1.00 97.06 92 LEU A CA 1
ATOM 701 C C . LEU A 1 92 ? 3.706 10.389 -4.264 1.00 97.06 92 LEU A C 1
ATOM 703 O O . LEU A 1 92 ? 4.079 10.266 -5.433 1.00 97.06 92 LEU A O 1
ATOM 707 N N . VAL A 1 93 ? 4.285 11.242 -3.416 1.00 96.25 93 VAL A N 1
ATOM 708 C CA . VAL A 1 93 ? 5.416 12.096 -3.813 1.00 96.25 93 VAL A CA 1
ATOM 709 C C . VAL A 1 93 ? 6.621 11.238 -4.215 1.00 96.25 93 VAL A C 1
ATOM 711 O O . VAL A 1 93 ? 7.246 11.512 -5.241 1.00 96.25 93 VAL A O 1
ATOM 714 N N . GLY A 1 94 ? 6.901 10.162 -3.470 1.00 94.75 94 GLY A N 1
ATOM 715 C CA . GLY A 1 94 ? 7.943 9.191 -3.804 1.00 94.75 94 GLY A CA 1
ATOM 716 C C . GLY A 1 94 ? 7.741 8.544 -5.176 1.00 94.75 94 GLY A C 1
ATOM 717 O O . GLY A 1 94 ? 8.661 8.539 -5.997 1.00 94.75 94 GLY A O 1
ATOM 718 N N . CYS A 1 95 ? 6.523 8.070 -5.460 1.00 94.06 95 CYS A N 1
ATOM 719 C CA . CYS A 1 95 ? 6.152 7.472 -6.745 1.00 94.06 95 CYS A CA 1
ATOM 720 C C . CYS A 1 95 ? 6.354 8.442 -7.915 1.00 94.06 95 CYS A C 1
ATOM 722 O O . CYS A 1 95 ? 6.926 8.065 -8.940 1.00 94.06 95 CYS A O 1
ATOM 724 N N . VAL A 1 96 ? 5.927 9.700 -7.756 1.00 93.75 96 VAL A N 1
ATOM 725 C CA . VAL A 1 96 ? 6.080 10.738 -8.788 1.00 93.75 96 VAL A CA 1
ATOM 726 C C . VAL A 1 96 ? 7.556 11.008 -9.077 1.00 93.75 96 VAL A C 1
ATOM 728 O O . VAL A 1 96 ? 7.935 11.149 -10.240 1.00 93.75 96 VAL A O 1
ATOM 731 N N . PHE A 1 97 ? 8.393 11.052 -8.039 1.00 89.62 97 PHE A N 1
ATOM 732 C CA . PHE A 1 97 ? 9.815 11.367 -8.167 1.00 89.62 97 PHE A CA 1
ATOM 733 C C . PHE A 1 97 ? 10.634 10.227 -8.774 1.00 89.62 97 PHE A C 1
ATOM 735 O O . PHE A 1 97 ? 11.537 10.508 -9.556 1.00 89.62 97 PHE A O 1
ATOM 742 N N . VAL A 1 98 ? 10.320 8.967 -8.444 1.00 87.94 98 VAL A N 1
ATOM 743 C CA . VAL A 1 98 ? 10.993 7.776 -9.008 1.00 87.94 98 VAL A CA 1
ATOM 744 C C . VAL A 1 98 ? 10.430 7.381 -10.380 1.00 87.94 98 VAL A C 1
ATOM 746 O O . VAL A 1 98 ? 10.982 6.506 -11.041 1.00 87.94 98 VAL A O 1
ATOM 749 N N . HIS A 1 99 ? 9.366 8.049 -10.841 1.00 87.19 99 HIS A N 1
ATOM 750 C CA . HIS A 1 99 ? 8.596 7.648 -12.024 1.00 87.19 99 HIS A CA 1
ATOM 751 C C . HIS A 1 99 ? 8.131 6.191 -11.921 1.00 87.19 99 HIS A C 1
ATOM 753 O O . HIS A 1 99 ? 8.266 5.397 -12.852 1.00 87.19 99 HIS A O 1
ATOM 759 N N . GLN A 1 100 ? 7.604 5.848 -10.746 1.00 89.69 100 GLN A N 1
ATOM 760 C CA . GLN A 1 100 ? 7.146 4.504 -10.438 1.00 89.69 100 GLN A CA 1
ATOM 761 C C . GLN A 1 100 ? 5.958 4.107 -11.325 1.00 89.69 100 GLN A C 1
ATOM 763 O O . GLN A 1 100 ? 5.283 4.960 -11.908 1.00 89.69 100 GLN A O 1
ATOM 768 N N . LEU A 1 101 ? 5.693 2.799 -11.422 1.00 89.12 101 LEU A N 1
ATOM 769 C CA . LEU A 1 101 ? 4.634 2.240 -12.265 1.00 89.12 101 LEU A CA 1
ATOM 770 C C . LEU A 1 101 ? 3.321 3.054 -12.167 1.00 89.12 101 LEU A C 1
ATOM 772 O O . LEU A 1 101 ? 2.841 3.305 -11.058 1.00 89.12 101 LEU A O 1
ATOM 776 N N . PRO A 1 102 ? 2.704 3.447 -13.300 1.00 88.75 102 PRO A N 1
ATOM 777 C CA . PRO A 1 102 ? 1.524 4.314 -13.335 1.00 88.75 102 PRO A CA 1
ATOM 778 C C . PRO A 1 102 ? 0.379 3.859 -12.432 1.00 88.75 102 PRO A C 1
ATOM 780 O O . PRO A 1 102 ? -0.171 4.669 -11.694 1.00 88.75 102 PRO A O 1
ATOM 783 N N . LEU A 1 103 ? 0.066 2.559 -12.420 1.00 88.44 103 LEU A N 1
ATOM 784 C CA . LEU A 1 103 ? -0.959 1.999 -11.534 1.00 88.44 103 LEU A CA 1
ATOM 785 C C . LEU A 1 103 ? -0.638 2.207 -10.047 1.00 88.44 103 LEU A C 1
ATOM 787 O O . LEU A 1 103 ? -1.540 2.492 -9.269 1.00 88.44 103 LEU A O 1
ATOM 791 N N . GLN A 1 104 ? 0.633 2.137 -9.651 1.00 92.31 104 GLN A N 1
ATOM 792 C CA . GLN A 1 104 ? 1.049 2.375 -8.265 1.00 92.31 104 GLN A CA 1
ATOM 793 C C . GLN A 1 104 ? 0.929 3.851 -7.888 1.00 92.31 104 GLN A C 1
ATOM 795 O O . GLN A 1 104 ? 0.478 4.174 -6.792 1.00 92.31 104 GLN A O 1
ATOM 800 N N . THR A 1 105 ? 1.274 4.745 -8.816 1.00 92.31 105 THR A N 1
ATOM 801 C CA . THR A 1 105 ? 1.118 6.194 -8.630 1.00 92.31 105 THR A CA 1
ATOM 802 C C . THR A 1 105 ? -0.360 6.585 -8.525 1.00 92.31 105 THR A C 1
ATOM 804 O O . THR A 1 105 ? -0.734 7.335 -7.626 1.00 92.31 105 THR A O 1
ATOM 807 N N . ILE A 1 106 ? -1.218 6.036 -9.394 1.00 91.12 106 ILE A N 1
ATOM 808 C CA . ILE A 1 106 ? -2.675 6.241 -9.342 1.00 91.12 106 ILE A CA 1
ATOM 809 C C . ILE A 1 106 ? -3.236 5.728 -8.016 1.00 91.12 106 ILE A C 1
ATOM 811 O O . ILE A 1 106 ? -4.024 6.422 -7.379 1.00 91.12 106 ILE A O 1
ATOM 815 N N . MET A 1 107 ? -2.800 4.551 -7.567 1.00 91.06 107 MET A N 1
ATOM 816 C CA . MET A 1 107 ? -3.244 4.001 -6.290 1.00 91.06 107 MET A CA 1
ATOM 817 C C . MET A 1 107 ? -2.824 4.841 -5.092 1.00 91.06 107 MET A C 1
ATOM 819 O O . MET A 1 107 ? -3.651 5.070 -4.214 1.00 91.06 107 MET A O 1
ATOM 823 N N . ALA A 1 108 ? -1.597 5.361 -5.076 1.00 94.38 108 ALA A N 1
ATOM 824 C CA . ALA A 1 108 ? -1.165 6.290 -4.037 1.00 94.38 108 ALA A CA 1
ATOM 825 C C . ALA A 1 108 ? -2.016 7.576 -4.034 1.00 94.38 108 ALA A C 1
ATOM 827 O O . ALA A 1 108 ? -2.390 8.065 -2.973 1.00 94.38 108 ALA A O 1
ATOM 828 N N . ALA A 1 109 ? -2.392 8.094 -5.210 1.00 94.31 109 ALA A N 1
ATOM 829 C CA . ALA A 1 109 ? -3.267 9.263 -5.312 1.00 94.31 109 ALA A CA 1
ATOM 830 C C . ALA A 1 109 ? -4.688 8.979 -4.802 1.00 94.31 109 ALA A C 1
ATOM 832 O O . ALA A 1 109 ? -5.261 9.795 -4.080 1.00 94.31 109 ALA A O 1
ATOM 833 N N . ILE A 1 110 ? -5.246 7.815 -5.146 1.00 91.62 110 ILE A N 1
ATOM 834 C CA . ILE A 1 110 ? -6.545 7.363 -4.633 1.00 91.62 110 ILE A CA 1
ATOM 835 C C . ILE A 1 110 ? -6.497 7.196 -3.109 1.00 91.62 110 ILE A C 1
ATOM 837 O O . ILE A 1 110 ? -7.448 7.598 -2.444 1.00 91.62 110 ILE A O 1
ATOM 841 N N . GLY A 1 111 ? -5.402 6.658 -2.563 1.00 92.25 111 GLY A N 1
ATOM 842 C CA . GLY A 1 111 ? -5.181 6.521 -1.120 1.00 92.25 111 GLY A CA 1
ATOM 843 C C . GLY A 1 111 ? -5.253 7.862 -0.390 1.00 92.25 111 GLY A C 1
ATOM 844 O O . GLY A 1 111 ? -6.127 8.051 0.453 1.00 92.25 111 GLY A O 1
ATOM 845 N N . VAL A 1 112 ? -4.469 8.853 -0.839 1.00 95.06 112 VAL A N 1
ATOM 846 C CA . VAL A 1 112 ? -4.505 10.223 -0.287 1.00 95.06 112 VAL A CA 1
ATOM 847 C C . VAL A 1 112 ? -5.920 10.806 -0.315 1.00 95.06 112 VAL A C 1
ATOM 849 O O . VAL A 1 112 ? -6.378 11.383 0.671 1.00 95.06 112 VAL A O 1
ATOM 852 N N . LEU A 1 113 ? -6.637 10.666 -1.435 1.00 92.81 113 LEU A N 1
ATOM 853 C CA . LEU A 1 113 ? -8.016 11.150 -1.539 1.00 92.81 113 LEU A CA 1
ATOM 854 C C . LEU A 1 113 ? -8.956 10.415 -0.574 1.00 92.81 113 LEU A C 1
ATOM 856 O O . LEU A 1 113 ? -9.798 11.052 0.059 1.00 92.81 113 LEU A O 1
ATOM 860 N N . GLY A 1 114 ? -8.805 9.098 -0.443 1.00 89.88 114 GLY A N 1
ATOM 861 C CA . GLY A 1 114 ? -9.560 8.276 0.498 1.00 89.88 114 GLY A CA 1
ATOM 862 C C . GLY A 1 114 ? -9.340 8.706 1.947 1.00 89.88 114 GLY A C 1
ATOM 863 O O . GLY A 1 114 ? -10.315 8.923 2.669 1.00 89.88 114 GLY A O 1
ATOM 864 N N . ASP A 1 115 ? -8.088 8.916 2.346 1.00 91.12 115 ASP A N 1
ATOM 865 C CA . ASP A 1 115 ? -7.730 9.381 3.687 1.00 91.12 115 ASP A CA 1
ATOM 866 C C . ASP A 1 115 ? -8.306 10.768 3.979 1.00 91.12 115 ASP A C 1
ATOM 868 O O . ASP A 1 115 ? -8.886 10.990 5.044 1.00 91.12 115 ASP A O 1
ATOM 872 N N . LEU A 1 116 ? -8.226 11.700 3.023 1.00 92.00 116 LEU A N 1
ATOM 873 C CA . LEU A 1 116 ? -8.844 13.021 3.162 1.00 92.00 116 LEU A CA 1
ATOM 874 C C . LEU A 1 116 ? -10.360 12.916 3.357 1.00 92.00 116 LEU A C 1
ATOM 876 O O . LEU A 1 116 ? -10.906 13.571 4.246 1.00 92.00 116 LEU A O 1
ATOM 880 N N . ILE A 1 117 ? -11.042 12.073 2.575 1.00 89.31 117 ILE A N 1
ATOM 881 C CA . ILE A 1 117 ? -12.484 11.834 2.728 1.00 89.31 117 ILE A CA 1
ATOM 882 C C . ILE A 1 117 ? -12.784 11.283 4.125 1.00 89.31 117 ILE A C 1
ATOM 884 O O . ILE A 1 117 ? -13.667 11.807 4.809 1.00 89.31 117 ILE A O 1
ATOM 888 N N . GLN A 1 118 ? -12.040 10.275 4.583 1.00 85.81 118 GLN A N 1
ATOM 889 C CA . GLN A 1 118 ? -12.251 9.679 5.903 1.00 85.81 118 GLN A CA 1
ATOM 890 C C . GLN A 1 118 ? -11.986 10.676 7.040 1.00 85.81 118 GLN A C 1
ATOM 892 O O . GLN A 1 118 ? -12.746 10.707 8.009 1.00 85.81 118 GLN A O 1
ATOM 897 N N . ILE A 1 119 ? -10.961 11.528 6.925 1.00 87.06 119 ILE A N 1
ATOM 898 C CA . ILE A 1 119 ? -10.661 12.575 7.915 1.00 87.06 119 ILE A CA 1
ATOM 899 C C . ILE A 1 119 ? -11.782 13.609 7.955 1.00 87.06 119 ILE A C 1
ATOM 901 O O . ILE A 1 119 ? -12.250 13.965 9.037 1.00 87.06 119 ILE A O 1
ATOM 905 N N . LEU A 1 120 ? -12.247 14.076 6.796 1.00 88.38 120 LEU A N 1
ATOM 906 C CA . LEU A 1 120 ? -13.347 15.037 6.720 1.00 88.38 120 LEU A CA 1
ATOM 907 C C . LEU A 1 120 ? -14.632 14.461 7.327 1.00 88.38 120 LEU A C 1
ATOM 909 O O . LEU A 1 120 ? -15.309 15.154 8.087 1.00 88.38 120 LEU A O 1
ATOM 913 N N . GLN A 1 121 ? -14.936 13.188 7.064 1.00 85.38 121 GLN A N 1
ATOM 914 C CA . GLN A 1 121 ? -16.058 12.487 7.692 1.00 85.38 121 GLN A CA 1
ATOM 915 C C . GLN A 1 121 ? -15.892 12.371 9.206 1.00 85.38 121 GLN A C 1
ATOM 917 O O . GLN A 1 121 ? -16.830 12.666 9.947 1.00 85.38 121 GLN A O 1
ATOM 922 N N . PHE A 1 122 ? -14.701 11.983 9.669 1.00 82.50 122 PHE A N 1
ATOM 923 C CA . PHE A 1 122 ? -14.390 11.888 11.092 1.00 82.50 122 PHE A CA 1
ATOM 924 C C . PHE A 1 122 ? -14.635 13.229 11.796 1.00 82.50 122 PHE A C 1
ATOM 926 O O . PHE A 1 122 ? -15.343 13.288 12.804 1.00 82.50 122 PHE A O 1
ATOM 933 N N . LEU A 1 123 ? -14.085 14.315 11.241 1.00 85.62 123 LEU A N 1
ATOM 934 C CA . LEU A 1 123 ? -14.248 15.662 11.780 1.00 85.62 123 LEU A CA 1
ATOM 935 C C . LEU A 1 123 ? -15.719 16.079 11.776 1.00 85.62 123 LEU A C 1
ATOM 937 O O . LEU A 1 123 ? -16.217 16.537 12.802 1.00 85.62 123 LEU A O 1
ATOM 941 N N . TYR A 1 124 ? -16.430 15.871 10.667 1.00 85.62 124 TYR A N 1
ATOM 942 C CA . TYR A 1 124 ? -17.850 16.200 10.554 1.00 85.62 124 TYR A CA 1
ATOM 943 C C . TYR A 1 124 ? -18.700 15.490 11.617 1.00 85.62 124 TYR A C 1
ATOM 945 O O . TYR A 1 124 ? -19.469 16.141 12.329 1.00 85.62 124 TYR A O 1
ATOM 953 N N . CYS A 1 125 ? -18.542 14.172 11.768 1.00 82.25 125 CYS A N 1
ATOM 954 C CA . CYS A 1 125 ? -19.272 13.388 12.764 1.00 82.25 125 CYS A CA 1
ATOM 955 C C . CYS A 1 125 ? -18.957 13.850 14.190 1.00 82.25 125 CYS A C 1
ATOM 957 O O . CYS A 1 125 ? -19.878 14.045 14.985 1.00 82.25 125 CYS A O 1
ATOM 959 N N . LYS A 1 126 ? -17.677 14.106 14.489 1.00 81.00 126 LYS A N 1
ATOM 960 C CA . LYS A 1 126 ? -17.254 14.616 15.795 1.00 81.00 126 LYS A CA 1
ATOM 961 C C . LYS A 1 126 ? -17.888 15.974 16.103 1.00 81.00 126 LYS A C 1
ATOM 963 O O . LYS A 1 126 ? -18.501 16.130 17.154 1.00 81.00 126 LYS A O 1
ATOM 968 N N . PHE A 1 127 ? -17.799 16.937 15.183 1.00 84.81 127 PHE A N 1
ATOM 969 C CA . PHE A 1 127 ? -18.403 18.262 15.367 1.00 84.81 127 PHE A CA 1
ATOM 970 C C . PHE A 1 127 ? -19.922 18.186 15.549 1.00 84.81 127 PHE A C 1
ATOM 972 O O . PHE A 1 127 ? -20.474 18.875 16.406 1.00 84.81 127 PHE A O 1
ATOM 979 N N . LYS A 1 128 ? -20.601 17.327 14.780 1.00 85.00 128 LYS A N 1
ATOM 980 C CA . LYS A 1 128 ? -22.047 17.119 14.907 1.00 85.00 128 LYS A CA 1
ATOM 981 C C . LYS A 1 128 ? -22.423 16.551 16.278 1.00 85.00 128 LYS A C 1
ATOM 983 O O . LYS A 1 128 ? -23.378 17.032 16.882 1.00 85.00 128 LYS A O 1
ATOM 988 N N . HIS A 1 129 ? -21.687 15.557 16.769 1.00 81.62 129 HIS A N 1
ATOM 989 C CA . HIS A 1 129 ? -21.936 14.948 18.075 1.00 81.62 129 HIS A CA 1
ATOM 990 C C . HIS A 1 129 ? -21.753 15.955 19.222 1.00 81.62 129 HIS A C 1
ATOM 992 O O . HIS A 1 129 ? -22.650 16.113 20.048 1.00 81.62 129 HIS A O 1
ATOM 998 N N . GLU A 1 130 ? -20.650 16.710 19.212 1.00 83.31 130 GLU A N 1
ATOM 999 C CA . GLU A 1 130 ? -20.377 17.782 20.184 1.00 83.31 130 GLU A CA 1
ATOM 1000 C C . GLU A 1 130 ? -21.482 18.853 20.185 1.00 83.31 130 GLU A C 1
ATOM 1002 O O . GLU A 1 130 ? -21.925 19.307 21.240 1.00 83.31 130 GLU A O 1
ATOM 1007 N N . MET A 1 131 ? -21.986 19.231 19.004 1.00 87.50 131 MET A N 1
ATOM 1008 C CA . MET A 1 131 ? -23.086 20.193 18.886 1.00 87.50 131 MET A CA 1
ATOM 1009 C C . MET A 1 131 ? -24.393 19.662 19.492 1.00 87.50 131 MET A C 1
ATOM 1011 O O . MET A 1 131 ? -25.080 20.400 20.199 1.00 87.50 131 MET A O 1
ATOM 1015 N N . VAL A 1 132 ? -24.746 18.398 19.236 1.00 86.31 132 VAL A N 1
ATOM 1016 C CA . VAL A 1 132 ? -25.956 17.776 19.801 1.00 86.31 132 VAL A CA 1
ATOM 1017 C C . VAL A 1 132 ? -25.862 17.689 21.325 1.00 86.31 132 VAL A C 1
ATOM 1019 O O . VAL A 1 132 ? -26.818 18.064 22.004 1.00 86.31 132 VAL A O 1
ATOM 1022 N N . LEU A 1 133 ? -24.710 17.274 21.864 1.00 85.50 133 LEU A N 1
ATOM 1023 C CA . LEU A 1 133 ? -24.476 17.231 23.310 1.00 85.50 133 LEU A CA 1
ATOM 1024 C C . LEU A 1 133 ? -24.580 18.618 23.948 1.00 85.50 133 LEU A C 1
ATOM 1026 O O . LEU A 1 133 ? -25.247 18.769 24.970 1.00 85.50 133 LEU A O 1
ATOM 1030 N N . ARG A 1 134 ? -23.984 19.641 23.325 1.00 87.25 134 ARG A N 1
ATOM 1031 C CA . ARG A 1 134 ? -24.074 21.025 23.807 1.00 87.25 134 ARG A CA 1
ATOM 1032 C C . ARG A 1 134 ? -25.518 21.528 23.826 1.00 87.25 134 ARG A C 1
ATOM 1034 O O . ARG A 1 134 ? -25.942 22.096 24.825 1.00 87.25 134 ARG A O 1
ATOM 1041 N N . ASN A 1 135 ? -26.283 21.284 22.762 1.00 88.56 135 ASN A N 1
ATOM 1042 C CA . ASN A 1 135 ? -27.690 21.692 22.690 1.00 88.56 135 ASN A CA 1
ATOM 1043 C C . ASN A 1 135 ? -28.556 20.968 23.735 1.00 88.56 135 ASN A C 1
ATOM 1045 O O . ASN A 1 135 ? -29.458 21.575 24.314 1.00 88.56 135 ASN A O 1
ATOM 1049 N N . PHE A 1 136 ? -28.282 19.686 23.993 1.00 90.12 136 PHE A N 1
ATOM 1050 C CA . PHE A 1 136 ? -28.965 18.916 25.033 1.00 90.12 136 PHE A CA 1
ATOM 1051 C C . PHE A 1 136 ? -28.632 19.438 26.438 1.00 90.12 136 PHE A C 1
ATOM 1053 O O . PHE A 1 136 ? -29.547 19.659 27.228 1.00 90.12 136 PHE A O 1
ATOM 1060 N N . ALA A 1 137 ? -27.356 19.726 26.719 1.00 86.69 137 ALA A N 1
ATOM 1061 C CA . ALA A 1 137 ? -26.922 20.322 27.984 1.00 86.69 137 ALA A CA 1
ATOM 1062 C C . ALA A 1 137 ? -27.588 21.686 28.234 1.00 86.69 137 ALA A C 1
ATOM 1064 O O . ALA A 1 137 ? -28.185 21.886 29.288 1.00 86.69 137 ALA A O 1
ATOM 1065 N N . THR A 1 138 ? -27.595 22.578 27.234 1.00 86.31 138 THR A N 1
ATOM 1066 C CA . THR A 1 138 ? -28.298 23.870 27.326 1.00 86.31 138 THR A CA 1
ATOM 1067 C C . THR A 1 138 ? -29.802 23.694 27.538 1.00 86.31 138 THR A C 1
ATOM 1069 O O . THR A 1 138 ? -30.411 24.460 28.277 1.00 86.31 138 THR A O 1
ATOM 1072 N N . SER A 1 139 ? -30.420 22.677 26.930 1.00 85.44 139 SER A N 1
ATOM 1073 C CA . SER A 1 139 ? -31.844 22.396 27.155 1.00 85.44 139 SER A CA 1
ATOM 1074 C C . SER A 1 139 ? -32.105 21.971 28.603 1.00 85.44 139 SER A C 1
ATOM 1076 O O . SER A 1 139 ? -33.043 22.469 29.217 1.00 85.44 139 SER A O 1
ATOM 1078 N N . ILE A 1 140 ? -31.264 21.105 29.178 1.00 85.00 140 ILE A N 1
ATOM 1079 C CA . ILE A 1 140 ? -31.383 20.681 30.583 1.00 85.00 140 ILE A CA 1
ATOM 1080 C C . ILE A 1 140 ? -31.212 21.865 31.541 1.00 85.00 140 ILE A C 1
ATOM 1082 O O . ILE A 1 140 ? -32.016 21.996 32.461 1.00 85.00 140 ILE A O 1
ATOM 1086 N N . GLU A 1 141 ? -30.231 22.743 31.310 1.00 82.56 141 GLU A N 1
ATOM 1087 C CA . GLU A 1 141 ? -30.023 23.952 32.128 1.00 82.56 141 GLU A CA 1
ATOM 1088 C C . GLU A 1 141 ? -31.244 24.888 32.122 1.00 82.56 141 GLU A C 1
ATOM 1090 O O . GLU A 1 141 ? -31.542 25.523 33.130 1.00 82.56 141 GLU A O 1
ATOM 1095 N N . VAL A 1 142 ? -31.988 24.956 31.011 1.00 81.94 142 VAL A N 1
ATOM 1096 C CA . VAL A 1 142 ? -33.234 25.739 30.927 1.00 81.94 142 VAL A CA 1
ATOM 1097 C C . VAL A 1 142 ? -34.385 25.077 31.698 1.00 81.94 142 VAL A C 1
ATOM 1099 O O . VAL A 1 142 ? -35.202 25.783 32.288 1.00 81.94 142 VAL A O 1
ATOM 1102 N N . PHE A 1 143 ? -34.474 23.742 31.703 1.00 75.94 143 PHE A N 1
ATOM 1103 C CA . PHE A 1 143 ? -35.552 23.007 32.385 1.00 75.94 143 PHE A CA 1
ATOM 1104 C C . PHE A 1 143 ? -35.322 22.810 33.890 1.00 75.94 143 PHE A C 1
ATOM 1106 O O . PHE A 1 143 ? -36.296 22.669 34.629 1.00 75.94 143 PHE A O 1
ATOM 1113 N N . LEU A 1 144 ? -34.070 22.805 34.349 1.00 75.88 144 LEU A N 1
ATOM 1114 C CA . LEU A 1 144 ? -33.707 22.725 35.764 1.00 75.88 144 LEU A CA 1
ATOM 1115 C C . LEU A 1 144 ? -33.051 24.044 36.197 1.00 75.88 144 LEU A C 1
ATOM 1117 O O . LEU A 1 144 ? -31.823 24.146 36.182 1.00 75.88 144 LEU A O 1
ATOM 1121 N N . PRO A 1 145 ? -33.843 25.065 36.584 1.00 60.66 145 PRO A N 1
ATOM 1122 C CA . PRO A 1 145 ? -33.281 26.271 37.160 1.00 60.66 145 PRO A CA 1
ATOM 1123 C C . PRO A 1 145 ? -32.539 25.908 38.449 1.00 60.66 145 PRO A C 1
ATOM 1125 O O . PRO A 1 145 ? -32.952 25.041 39.216 1.00 60.66 145 PRO A O 1
ATOM 1128 N N . ASN A 1 146 ? -31.403 26.567 38.626 1.00 57.44 146 ASN A N 1
ATOM 1129 C CA . ASN A 1 146 ? -30.322 26.254 39.550 1.00 57.44 146 ASN A CA 1
ATOM 1130 C C . ASN A 1 146 ? -30.706 26.451 41.037 1.00 57.44 146 ASN A C 1
ATOM 1132 O O . ASN A 1 146 ? -30.151 27.330 41.689 1.00 57.44 146 ASN A O 1
ATOM 1136 N N . ASP A 1 147 ? -31.661 25.676 41.566 1.00 54.09 147 ASP A N 1
ATOM 1137 C CA . ASP A 1 147 ? -32.199 25.855 42.931 1.00 54.09 147 ASP A CA 1
ATOM 1138 C C . ASP A 1 147 ? -32.128 24.605 43.825 1.00 54.09 147 ASP A C 1
ATOM 1140 O O . ASP A 1 147 ? -32.700 24.541 44.911 1.00 54.09 147 ASP A O 1
ATOM 1144 N N . SER A 1 148 ? -31.355 23.599 43.427 1.00 47.75 148 SER A N 1
ATOM 1145 C CA . SER A 1 148 ? -30.965 22.523 44.336 1.00 47.75 148 SER A CA 1
ATOM 1146 C C . SER A 1 148 ? -29.501 22.210 44.111 1.00 47.75 148 SER A C 1
ATOM 1148 O O . SER A 1 148 ? -29.150 21.719 43.041 1.00 47.75 148 SER A O 1
ATOM 1150 N N . GLY A 1 149 ? -28.668 22.515 45.110 1.00 49.31 149 GLY A N 1
ATOM 1151 C CA . GLY A 1 149 ? -27.233 22.233 45.158 1.00 49.31 149 GLY A CA 1
ATOM 1152 C C . GLY A 1 149 ? -26.902 20.741 45.099 1.00 49.31 149 GLY A C 1
ATOM 1153 O O . GLY A 1 149 ? -26.369 20.178 46.048 1.00 49.31 149 GLY A O 1
ATOM 1154 N N . LEU A 1 150 ? -27.218 20.095 43.980 1.00 47.25 150 LEU A N 1
ATOM 1155 C CA . LEU A 1 150 ? -26.470 18.948 43.511 1.00 47.25 150 LEU A CA 1
ATOM 1156 C C . LEU A 1 150 ? -25.252 19.532 42.816 1.00 47.25 150 LEU A C 1
ATOM 1158 O O . LEU A 1 150 ? -25.353 20.031 41.695 1.00 47.25 150 LEU A O 1
ATOM 1162 N N . ASP A 1 151 ? -24.116 19.487 43.510 1.00 44.19 151 ASP A N 1
ATOM 1163 C CA . ASP A 1 151 ? -22.810 19.622 42.885 1.00 44.19 151 ASP A CA 1
ATOM 1164 C C . ASP A 1 151 ? -22.849 18.835 41.581 1.00 44.19 151 ASP A C 1
ATOM 1166 O O . ASP A 1 151 ? -23.082 17.621 41.585 1.00 44.19 151 ASP A O 1
ATOM 1170 N N . ALA A 1 152 ? -22.717 19.550 40.461 1.00 48.88 152 ALA A N 1
ATOM 1171 C CA . ALA A 1 152 ? -22.600 18.940 39.156 1.00 48.88 152 ALA A CA 1
ATOM 1172 C C . ALA A 1 152 ? -21.560 17.837 39.311 1.00 48.88 152 ALA A C 1
ATOM 1174 O O . ALA A 1 152 ? -20.396 18.127 39.608 1.00 48.88 152 ALA A O 1
ATOM 1175 N N . ILE A 1 153 ? -21.995 16.578 39.191 1.00 43.69 153 ILE A N 1
ATOM 1176 C CA . ILE A 1 153 ? -21.088 15.447 39.094 1.00 43.69 153 ILE A CA 1
ATOM 1177 C C . ILE A 1 153 ? -20.303 15.752 37.832 1.00 43.69 153 ILE A C 1
ATOM 1179 O O . ILE A 1 153 ? -20.737 15.487 36.711 1.00 43.69 153 ILE A O 1
ATOM 1183 N N . SER A 1 154 ? -19.171 16.415 38.032 1.00 35.84 154 SER A N 1
ATOM 1184 C CA . SER A 1 154 ? -18.158 16.634 37.036 1.00 35.84 154 SER A CA 1
ATOM 1185 C C . SER A 1 154 ? -17.593 15.249 36.799 1.00 35.84 154 SER A C 1
ATOM 1187 O O . SER A 1 154 ? -16.587 14.835 37.371 1.00 35.84 154 SER A O 1
ATOM 1189 N N . VAL A 1 155 ? -18.294 14.492 35.955 1.00 40.09 155 VAL A N 1
ATOM 1190 C CA . VAL A 1 155 ? -17.674 13.436 35.180 1.00 40.09 155 VAL A CA 1
ATOM 1191 C C . VAL A 1 155 ? -16.651 14.182 34.340 1.00 40.09 155 VAL A C 1
ATOM 1193 O O . VAL A 1 155 ? -16.931 14.636 33.232 1.00 40.09 155 VAL A O 1
ATOM 1196 N N . SER A 1 156 ? -15.476 14.415 34.931 1.00 24.80 156 SER A N 1
ATOM 1197 C CA . SER A 1 156 ? -14.293 14.759 34.172 1.00 24.80 156 SER A CA 1
ATOM 1198 C C . SER A 1 156 ? -14.238 13.695 33.092 1.00 24.80 156 SER A C 1
ATOM 1200 O O . SER A 1 156 ? -14.231 12.514 33.448 1.00 24.80 156 SER A O 1
ATOM 1202 N N . PRO A 1 157 ? -14.266 14.059 31.799 1.00 36.22 157 PRO A N 1
ATOM 1203 C CA . PRO A 1 157 ? -13.986 13.084 30.771 1.00 36.22 157 PRO A CA 1
ATOM 1204 C C . PRO A 1 157 ? -12.612 12.543 31.136 1.00 36.22 157 PRO A C 1
ATOM 1206 O O . PRO A 1 157 ? -11.629 13.290 31.120 1.00 36.22 157 PRO A O 1
ATOM 1209 N N . GLU A 1 158 ? -12.570 11.293 31.597 1.00 30.33 158 GLU A N 1
ATOM 1210 C CA . GLU A 1 158 ? -11.332 10.611 31.910 1.00 30.33 158 GLU A CA 1
ATOM 1211 C C . GLU A 1 158 ? -10.549 10.666 30.607 1.00 30.33 158 GLU A C 1
ATOM 1213 O O . GLU A 1 158 ? -10.912 10.034 29.614 1.00 30.33 158 GLU A O 1
ATOM 1218 N N . ARG A 1 159 ? -9.573 11.579 30.551 1.00 34.28 159 ARG A N 1
ATOM 1219 C CA . ARG A 1 159 ? -8.776 11.797 29.355 1.00 34.28 159 ARG A CA 1
ATOM 1220 C C . ARG A 1 159 ? -8.148 10.432 29.111 1.00 34.28 159 ARG A C 1
ATOM 1222 O O . ARG A 1 159 ? -7.367 10.016 29.971 1.00 34.28 159 ARG A O 1
ATOM 1229 N N . PRO A 1 160 ? -8.494 9.714 28.021 1.00 43.88 160 PRO A N 1
ATOM 1230 C CA . PRO A 1 160 ? -7.894 8.416 27.779 1.00 43.88 160 PRO A CA 1
ATOM 1231 C C . PRO A 1 160 ? -6.389 8.646 27.856 1.00 43.88 160 PRO A C 1
ATOM 1233 O O . PRO A 1 160 ? -5.933 9.662 27.306 1.00 43.88 160 PRO A O 1
ATOM 1236 N N . PRO A 1 161 ? -5.647 7.810 28.611 1.00 38.12 161 PRO A N 1
ATOM 1237 C CA . PRO A 1 161 ? -4.240 8.050 28.898 1.00 38.12 161 PRO A CA 1
ATOM 1238 C C . PRO A 1 161 ? -3.597 8.423 27.581 1.00 38.12 161 PRO A C 1
ATOM 1240 O O . PRO A 1 161 ? -3.761 7.658 26.628 1.00 38.12 161 PRO A O 1
ATOM 1243 N N . SER A 1 162 ? -3.021 9.633 27.513 1.00 38.41 162 SER A N 1
ATOM 1244 C CA . SER A 1 162 ? -2.534 10.247 26.279 1.00 38.41 162 SER A CA 1
ATOM 1245 C C . SER A 1 162 ? -1.676 9.212 25.590 1.00 38.41 162 SER A C 1
ATOM 1247 O O . SER A 1 162 ? -0.543 8.957 26.013 1.00 38.41 162 SER A O 1
ATOM 1249 N N . SER A 1 163 ? -2.291 8.509 24.638 1.00 42.22 163 SER A N 1
ATOM 1250 C CA . SER A 1 163 ? -1.704 7.286 24.147 1.00 42.22 163 SER A CA 1
ATOM 1251 C C . SER A 1 163 ? -0.442 7.757 23.482 1.00 42.22 163 SER A C 1
ATOM 1253 O O . SER A 1 163 ? -0.466 8.664 22.647 1.00 42.22 163 SER A O 1
ATOM 1255 N N . SER A 1 164 ? 0.669 7.189 23.920 1.00 44.22 164 SER A N 1
ATOM 1256 C CA . SER A 1 164 ? 2.007 7.382 23.391 1.00 44.22 164 SER A CA 1
ATOM 1257 C C . SER A 1 164 ? 2.094 6.883 21.940 1.00 44.22 164 SER A C 1
ATOM 1259 O O . SER A 1 164 ? 3.076 6.271 21.543 1.00 44.22 164 SER A O 1
ATOM 1261 N N . THR A 1 165 ? 1.047 7.091 21.136 1.00 46.00 165 THR A N 1
ATOM 1262 C CA . THR A 1 165 ? 0.929 6.730 19.734 1.00 46.00 165 THR A CA 1
ATOM 1263 C C . THR A 1 165 ? 2.033 7.428 18.955 1.00 46.00 165 THR A C 1
ATOM 1265 O O . THR A 1 165 ? 2.664 6.790 18.129 1.00 46.00 165 THR A O 1
ATOM 1268 N N . LEU A 1 166 ? 2.380 8.673 19.310 1.00 44.34 166 LEU A N 1
ATOM 1269 C CA . LEU A 1 166 ? 3.509 9.391 18.709 1.00 44.34 166 LEU A CA 1
ATOM 1270 C C . LEU A 1 166 ? 4.881 8.764 19.043 1.00 44.34 166 LEU A C 1
ATOM 1272 O O . LEU A 1 166 ? 5.819 8.883 18.263 1.00 44.34 166 LEU A O 1
ATOM 1276 N N . THR A 1 167 ? 5.004 8.060 20.173 1.00 44.25 167 THR A N 1
ATOM 1277 C CA . THR A 1 167 ? 6.271 7.496 20.677 1.00 44.25 167 THR A CA 1
ATOM 1278 C C . THR A 1 167 ? 6.618 6.135 20.050 1.00 44.25 167 THR A C 1
ATOM 1280 O O . THR A 1 167 ? 7.764 5.701 20.127 1.00 44.25 167 THR A O 1
ATOM 1283 N N . VAL A 1 168 ? 5.671 5.461 19.385 1.00 48.81 168 VAL A N 1
ATOM 1284 C CA . VAL A 1 168 ? 5.881 4.114 18.805 1.00 48.81 168 VAL A CA 1
ATOM 1285 C C . VAL A 1 168 ? 6.475 4.155 17.388 1.00 48.81 168 VAL A C 1
ATOM 1287 O O . VAL A 1 168 ? 7.079 3.181 16.946 1.00 48.81 168 VAL A O 1
ATOM 1290 N N . PHE A 1 169 ? 6.384 5.287 16.685 1.00 51.62 169 PHE A N 1
ATOM 1291 C CA . PHE A 1 169 ? 6.805 5.390 15.280 1.00 51.62 169 PHE A CA 1
ATOM 1292 C C . PHE A 1 169 ? 8.320 5.581 15.069 1.00 51.62 169 PHE A C 1
ATOM 1294 O O . PHE A 1 169 ? 8.788 5.562 13.934 1.00 51.62 169 PHE A O 1
ATOM 1301 N N . CYS A 1 170 ? 9.101 5.757 16.140 1.00 53.53 170 CYS A N 1
ATOM 1302 C CA . CYS A 1 170 ? 10.460 6.296 16.042 1.00 53.53 170 CYS A CA 1
ATOM 1303 C C . CYS A 1 170 ? 11.606 5.267 15.845 1.00 53.53 170 CYS A C 1
ATOM 1305 O O . CYS A 1 170 ? 12.509 5.558 15.063 1.00 53.53 170 CYS A O 1
ATOM 1307 N N . PRO A 1 171 ? 11.637 4.059 16.455 1.00 50.81 171 PRO A N 1
ATOM 1308 C CA . PRO A 1 171 ? 12.871 3.263 16.410 1.00 50.81 171 PRO A CA 1
ATOM 1309 C C . PRO A 1 171 ? 13.001 2.343 15.180 1.00 50.81 171 PRO A C 1
ATOM 1311 O O . PRO A 1 171 ? 14.119 2.064 14.757 1.00 50.81 171 PRO A O 1
ATOM 1314 N N . LEU A 1 172 ? 11.896 1.897 14.562 1.00 52.31 172 LEU A N 1
ATOM 1315 C CA . LEU A 1 172 ? 11.943 1.041 13.359 1.00 52.31 172 LEU A CA 1
ATOM 1316 C C . LEU A 1 172 ? 12.227 1.837 12.073 1.00 52.31 172 LEU A C 1
ATOM 1318 O O . LEU A 1 172 ? 12.919 1.339 11.191 1.00 52.31 172 LEU A O 1
ATOM 1322 N N . GLY A 1 173 ? 11.765 3.091 11.990 1.00 52.88 173 GLY A N 1
ATOM 1323 C CA . GLY A 1 173 ? 12.037 3.964 10.845 1.00 52.88 173 GLY A CA 1
ATOM 1324 C C . GLY A 1 173 ? 13.509 4.371 10.731 1.00 52.88 173 GLY A C 1
ATOM 1325 O O . GLY A 1 173 ? 14.035 4.455 9.630 1.00 52.88 173 GLY A O 1
ATOM 1326 N N . PHE A 1 174 ? 14.223 4.563 11.845 1.00 54.72 174 PHE A N 1
ATOM 1327 C CA . PHE A 1 174 ? 15.593 5.093 11.799 1.00 54.72 174 PHE A CA 1
ATOM 1328 C C . PHE A 1 174 ? 16.612 4.094 11.211 1.00 54.72 174 PHE A C 1
ATOM 1330 O O . PHE A 1 174 ? 17.458 4.474 10.405 1.00 54.72 174 PHE A O 1
ATOM 1337 N N . LEU A 1 175 ? 16.494 2.799 11.533 1.00 55.44 175 LEU A N 1
ATOM 1338 C CA . LEU A 1 175 ? 17.355 1.740 10.976 1.00 55.44 175 LEU A CA 1
ATOM 1339 C C . LEU A 1 175 ? 17.048 1.444 9.497 1.00 55.44 175 LEU A C 1
ATOM 1341 O O . LEU A 1 175 ? 17.971 1.197 8.720 1.00 55.44 175 LEU A O 1
ATOM 1345 N N . CYS A 1 176 ? 15.776 1.532 9.091 1.00 56.91 176 CYS A N 1
ATOM 1346 C CA . CYS A 1 176 ? 15.347 1.331 7.703 1.00 56.91 176 CYS A CA 1
ATOM 1347 C C . CYS A 1 176 ? 15.657 2.516 6.776 1.00 56.91 176 CYS A C 1
ATOM 1349 O O . CYS A 1 176 ? 15.583 2.348 5.565 1.00 56.91 176 CYS A O 1
ATOM 1351 N N . LEU A 1 177 ? 16.030 3.688 7.303 1.00 63.69 177 LEU A N 1
ATOM 1352 C CA . LEU A 1 177 ? 16.395 4.858 6.492 1.00 63.69 177 LEU A CA 1
ATOM 1353 C C . LEU A 1 177 ? 17.904 4.976 6.252 1.00 63.69 177 LEU A C 1
ATOM 1355 O O . LEU A 1 177 ? 18.309 5.425 5.183 1.00 63.69 177 LEU A O 1
ATOM 1359 N N . ILE A 1 178 ? 18.742 4.536 7.198 1.00 65.06 178 ILE A N 1
ATOM 1360 C CA . ILE A 1 178 ? 20.204 4.676 7.093 1.00 65.06 178 ILE A CA 1
ATOM 1361 C C . ILE A 1 178 ? 20.762 3.828 5.942 1.00 65.06 178 ILE A C 1
ATOM 1363 O O . ILE A 1 178 ? 21.462 4.357 5.084 1.00 65.06 178 ILE A O 1
ATOM 1367 N N . GLY A 1 179 ? 20.438 2.533 5.879 1.00 67.00 179 GLY A N 1
ATOM 1368 C CA . GLY A 1 179 ? 20.957 1.631 4.838 1.00 67.00 179 GLY A CA 1
ATOM 1369 C C . GLY A 1 179 ? 20.612 2.079 3.408 1.00 67.00 179 GLY A C 1
ATOM 1370 O O . GLY A 1 179 ? 21.512 2.193 2.578 1.00 67.00 179 GLY A O 1
ATOM 1371 N N . PRO A 1 180 ? 19.342 2.399 3.109 1.00 67.12 180 PRO A N 1
ATOM 1372 C CA . PRO A 1 180 ? 18.940 2.886 1.793 1.00 67.12 180 PRO A CA 1
ATOM 1373 C C . PRO A 1 180 ? 19.446 4.286 1.459 1.00 67.12 180 PRO A C 1
ATOM 1375 O O . PRO A 1 180 ? 19.726 4.550 0.293 1.00 67.12 180 PRO A O 1
ATOM 1378 N N . PHE A 1 181 ? 19.601 5.171 2.451 1.00 67.62 181 PHE A N 1
ATOM 1379 C CA . PHE A 1 181 ? 20.248 6.465 2.240 1.00 67.62 181 PHE A CA 1
ATOM 1380 C C . PHE A 1 181 ? 21.720 6.283 1.856 1.00 67.62 181 PHE A C 1
ATOM 1382 O O . PHE A 1 181 ? 22.170 6.891 0.888 1.00 67.62 181 PHE A O 1
ATOM 1389 N N . TRP A 1 182 ? 22.450 5.387 2.532 1.00 63.78 182 TRP A N 1
ATOM 1390 C CA . TRP A 1 182 ? 23.805 4.985 2.134 1.00 63.78 182 TRP A CA 1
ATOM 1391 C C . TRP A 1 182 ? 23.833 4.349 0.739 1.00 63.78 182 TRP A C 1
ATOM 1393 O O . TRP A 1 182 ? 24.688 4.702 -0.062 1.00 63.78 182 TRP A O 1
ATOM 1403 N N . LEU A 1 183 ? 22.879 3.473 0.406 1.00 65.44 183 LEU A N 1
ATOM 1404 C CA . LEU A 1 183 ? 22.779 2.850 -0.921 1.00 65.44 183 LEU A CA 1
ATOM 1405 C C . LEU A 1 183 ? 22.525 3.882 -2.032 1.00 65.44 183 LEU A C 1
ATOM 1407 O O . LEU A 1 183 ? 23.113 3.795 -3.104 1.00 65.44 183 LEU A O 1
ATOM 1411 N N . ALA A 1 184 ? 21.662 4.866 -1.772 1.00 64.19 184 ALA A N 1
ATOM 1412 C CA . ALA A 1 184 ? 21.321 5.912 -2.731 1.00 64.19 184 ALA A CA 1
ATOM 1413 C C . ALA A 1 184 ? 22.405 7.000 -2.856 1.00 64.19 184 ALA A C 1
ATOM 1415 O O . ALA A 1 184 ? 22.461 7.680 -3.877 1.00 64.19 184 ALA A O 1
ATOM 1416 N N . SER A 1 185 ? 23.251 7.170 -1.833 1.00 64.62 185 SER A N 1
ATOM 1417 C CA . SER A 1 185 ? 24.352 8.148 -1.806 1.00 64.62 185 SER A CA 1
ATOM 1418 C C . SER A 1 185 ? 25.734 7.550 -2.099 1.00 64.62 185 SER A C 1
ATOM 1420 O O . SER A 1 185 ? 26.692 8.305 -2.265 1.00 64.62 185 SER A O 1
ATOM 1422 N N . SER A 1 186 ? 25.857 6.218 -2.182 1.00 59.34 186 SER A N 1
ATOM 1423 C CA . SER A 1 186 ? 27.133 5.548 -2.446 1.00 59.34 186 SER A CA 1
ATOM 1424 C C . SER A 1 186 ? 27.594 5.771 -3.895 1.00 59.34 186 SER A C 1
ATOM 1426 O O . SER A 1 186 ? 26.839 5.458 -4.818 1.00 59.34 186 SER A O 1
ATOM 1428 N N . PRO A 1 187 ? 28.831 6.252 -4.132 1.00 52.47 187 PRO A N 1
ATOM 1429 C CA . PRO A 1 187 ? 29.302 6.589 -5.478 1.00 52.47 187 PRO A CA 1
ATOM 1430 C C . PRO A 1 187 ? 29.636 5.401 -6.393 1.00 52.47 187 PRO A C 1
ATOM 1432 O O . PRO A 1 187 ? 29.873 5.624 -7.574 1.00 52.47 187 PRO A O 1
ATOM 1435 N N . ASP A 1 188 ? 29.710 4.164 -5.887 1.00 47.75 188 ASP A N 1
ATOM 1436 C CA . ASP A 1 188 ? 30.293 3.043 -6.638 1.00 47.75 188 ASP A CA 1
ATOM 1437 C C . ASP A 1 188 ? 29.724 1.691 -6.172 1.00 47.75 188 ASP A C 1
ATOM 1439 O O . ASP A 1 188 ? 30.005 1.233 -5.061 1.00 47.75 188 ASP A O 1
ATOM 1443 N N . HIS A 1 189 ? 28.965 1.000 -7.027 1.00 53.19 189 HIS A N 1
ATOM 1444 C CA . HIS A 1 189 ? 28.673 -0.422 -6.830 1.00 53.19 189 HIS A CA 1
ATOM 1445 C C . HIS A 1 189 ? 29.648 -1.265 -7.652 1.00 53.19 189 HIS A C 1
ATOM 1447 O O . HIS A 1 189 ? 29.383 -1.635 -8.794 1.00 53.19 189 HIS A O 1
ATOM 1453 N N . ARG A 1 190 ? 30.775 -1.633 -7.032 1.00 43.28 190 ARG A N 1
ATOM 1454 C CA . ARG A 1 190 ? 31.526 -2.820 -7.457 1.00 43.28 190 ARG A CA 1
ATOM 1455 C C . ARG A 1 190 ? 30.659 -4.043 -7.167 1.00 43.28 190 ARG A C 1
ATOM 1457 O O . ARG A 1 190 ? 30.379 -4.347 -6.008 1.00 43.28 190 ARG A O 1
ATOM 1464 N N . THR A 1 191 ? 30.227 -4.741 -8.208 1.00 37.94 191 THR A N 1
ATOM 1465 C CA . THR A 1 191 ? 29.706 -6.104 -8.084 1.00 37.94 191 THR A CA 1
ATOM 1466 C C . THR A 1 191 ? 30.793 -6.993 -7.459 1.00 37.94 191 THR A C 1
ATOM 1468 O O . THR A 1 191 ? 31.965 -6.870 -7.829 1.00 37.94 191 THR A O 1
ATOM 1471 N N . PRO A 1 192 ? 30.478 -7.882 -6.499 1.00 37.34 192 PRO A N 1
ATOM 1472 C CA . PRO A 1 192 ? 31.447 -8.864 -6.041 1.00 37.34 192 PRO A CA 1
ATOM 1473 C C . PRO A 1 192 ? 31.635 -9.883 -7.167 1.00 37.34 192 PRO A C 1
ATOM 1475 O O . PRO A 1 192 ? 30.822 -10.785 -7.362 1.00 37.34 192 PRO A O 1
ATOM 1478 N N . SER A 1 193 ? 32.700 -9.722 -7.947 1.00 37.50 193 SER A N 1
ATOM 1479 C CA . SER A 1 193 ? 33.132 -10.710 -8.927 1.00 37.50 193 SER A CA 1
ATOM 1480 C C . SER A 1 193 ? 33.593 -11.977 -8.199 1.00 37.50 193 SER A C 1
ATOM 1482 O O . SER A 1 193 ? 34.749 -12.126 -7.808 1.00 37.50 193 SER A O 1
ATOM 1484 N N . MET A 1 194 ? 32.681 -12.936 -8.033 1.00 45.22 194 MET A N 1
ATOM 1485 C CA . MET A 1 194 ? 32.988 -14.304 -7.602 1.00 45.22 194 MET A CA 1
ATOM 1486 C C . MET A 1 194 ? 33.621 -15.123 -8.746 1.00 45.22 194 MET A C 1
ATOM 1488 O O . MET A 1 194 ? 33.262 -16.267 -8.971 1.00 45.22 194 MET A O 1
ATOM 1492 N N . PHE A 1 195 ? 34.566 -14.549 -9.489 1.00 39.41 195 PHE A N 1
ATOM 1493 C CA . PHE A 1 195 ? 35.451 -15.293 -10.386 1.00 39.41 195 PHE A CA 1
ATOM 1494 C C . PHE A 1 195 ? 36.798 -14.576 -10.433 1.00 39.41 195 PHE A C 1
ATOM 1496 O O . PHE A 1 195 ? 37.019 -13.618 -11.170 1.00 39.41 195 PHE A O 1
ATOM 1503 N N . ARG A 1 196 ? 37.704 -15.037 -9.572 1.00 41.69 196 ARG A N 1
ATOM 1504 C CA . ARG A 1 196 ? 39.119 -14.677 -9.594 1.00 41.69 196 ARG A CA 1
ATOM 1505 C C . ARG A 1 196 ? 39.771 -15.463 -10.736 1.00 41.69 196 ARG A C 1
ATOM 1507 O O . ARG A 1 196 ? 39.989 -16.660 -10.590 1.00 41.69 196 ARG A O 1
ATOM 1514 N N . HIS A 1 197 ? 40.105 -14.797 -11.838 1.00 40.84 197 HIS A N 1
ATOM 1515 C CA . HIS A 1 197 ? 41.086 -15.307 -12.803 1.00 40.84 197 HIS A CA 1
ATOM 1516 C C . HIS A 1 197 ? 42.440 -14.594 -12.611 1.00 40.84 197 HIS A C 1
ATOM 1518 O O . HIS A 1 197 ? 42.453 -13.421 -12.229 1.00 40.84 197 HIS A O 1
ATOM 1524 N N . PRO A 1 198 ? 43.575 -15.301 -12.790 1.00 43.66 198 PRO A N 1
ATOM 1525 C CA . PRO A 1 198 ? 44.920 -14.769 -12.554 1.00 43.66 198 PRO A CA 1
ATOM 1526 C C . PRO A 1 198 ? 45.384 -13.847 -13.702 1.00 43.66 198 PRO A C 1
ATOM 1528 O O . PRO A 1 198 ? 44.769 -13.848 -14.769 1.00 43.66 198 PRO A O 1
ATOM 1531 N N . PRO A 1 199 ? 46.444 -13.037 -13.500 1.00 53.25 199 PRO A N 1
ATOM 1532 C CA . PRO A 1 199 ? 46.765 -11.935 -14.395 1.00 53.25 199 PRO A CA 1
ATOM 1533 C C . PRO A 1 199 ? 47.681 -12.371 -15.545 1.00 53.25 199 PRO A C 1
ATOM 1535 O O . PRO A 1 199 ? 48.615 -13.136 -15.325 1.00 53.25 199 PRO A O 1
ATOM 1538 N N . ALA A 1 200 ? 47.430 -11.821 -16.738 1.00 43.69 200 ALA A N 1
ATOM 1539 C CA . ALA A 1 200 ? 48.400 -11.147 -17.618 1.00 43.69 200 ALA A CA 1
ATOM 1540 C C . ALA A 1 200 ? 48.007 -11.280 -19.100 1.00 43.69 200 ALA A C 1
ATOM 1542 O O . ALA A 1 200 ? 48.016 -12.378 -19.646 1.00 43.69 200 ALA A O 1
ATOM 1543 N N . ALA A 1 201 ? 47.720 -10.142 -19.738 1.00 39.66 201 ALA A N 1
A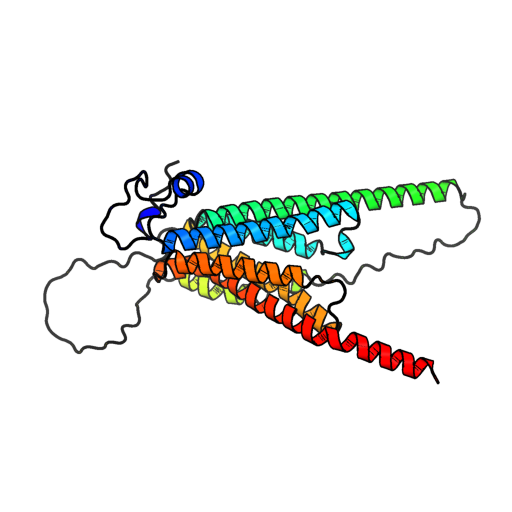TOM 1544 C CA . ALA A 1 201 ? 48.221 -9.744 -21.060 1.00 39.66 201 ALA A CA 1
ATOM 1545 C C . ALA A 1 201 ? 47.595 -8.387 -21.430 1.00 39.66 201 ALA A C 1
ATOM 1547 O O . ALA A 1 201 ? 46.375 -8.252 -21.510 1.00 39.66 201 ALA A O 1
ATOM 1548 N N . GLU A 1 202 ? 48.442 -7.376 -21.617 1.00 50.47 202 GLU A N 1
ATOM 1549 C CA . GLU A 1 202 ? 48.074 -6.051 -22.119 1.00 50.47 202 GLU A CA 1
ATOM 1550 C C . GLU A 1 202 ? 47.382 -6.145 -23.485 1.00 50.47 202 GLU A C 1
ATOM 1552 O O . GLU A 1 202 ? 47.934 -6.711 -24.426 1.00 50.47 202 GLU A O 1
ATOM 1557 N N . SER A 1 203 ? 46.201 -5.538 -23.623 1.00 43.00 203 SER A N 1
ATOM 1558 C CA . SER A 1 203 ? 45.701 -5.068 -24.921 1.00 43.00 203 SER A CA 1
ATOM 1559 C C . SER A 1 203 ? 44.576 -4.033 -24.758 1.00 43.00 203 SER A C 1
ATOM 1561 O O . SER A 1 203 ? 43.540 -4.316 -24.171 1.00 43.00 203 SER A O 1
ATOM 1563 N N . ILE A 1 204 ? 44.819 -2.845 -25.335 1.00 43.00 204 ILE A N 1
ATOM 1564 C CA . ILE A 1 204 ? 43.871 -1.797 -25.772 1.00 43.00 204 ILE A CA 1
ATOM 1565 C C . ILE A 1 204 ? 43.045 -1.107 -24.655 1.00 43.00 204 ILE A C 1
ATOM 1567 O O . ILE A 1 204 ? 42.249 -1.764 -23.985 1.00 43.00 204 ILE A O 1
ATOM 1571 N N . PRO A 1 205 ? 43.114 0.237 -24.486 1.00 42.75 205 PRO A N 1
ATOM 1572 C CA . PRO A 1 205 ? 42.153 0.947 -23.649 1.00 42.75 205 PRO A CA 1
ATOM 1573 C C . PRO A 1 205 ? 40.787 0.898 -24.344 1.00 42.75 205 PRO A C 1
ATOM 1575 O O . PRO A 1 205 ? 40.457 1.731 -25.185 1.00 42.75 205 PRO A O 1
ATOM 1578 N N . SER A 1 206 ? 39.995 -0.119 -24.011 1.00 41.53 206 SER A N 1
ATOM 1579 C CA . SER A 1 206 ? 38.556 -0.106 -24.262 1.00 41.53 206 SER A CA 1
ATOM 1580 C C . SER A 1 206 ? 37.988 1.170 -23.630 1.00 41.53 206 SER A C 1
ATOM 1582 O O . SER A 1 206 ? 38.437 1.528 -22.534 1.00 41.53 206 SER A O 1
ATOM 1584 N N . PRO A 1 207 ? 37.039 1.884 -24.268 1.00 44.84 207 PRO A N 1
ATOM 1585 C CA . PRO A 1 207 ? 36.380 3.001 -23.609 1.00 44.84 207 PRO A CA 1
ATOM 1586 C C . PRO A 1 207 ? 35.803 2.441 -22.314 1.00 44.84 207 PRO A C 1
ATOM 1588 O O . PRO A 1 207 ? 35.026 1.489 -22.353 1.00 44.84 207 PRO A O 1
ATOM 1591 N N . ALA A 1 208 ? 36.276 2.948 -21.173 1.00 46.53 208 ALA A N 1
ATOM 1592 C CA . ALA A 1 208 ? 35.810 2.506 -19.873 1.00 46.53 208 ALA A CA 1
ATOM 1593 C C . ALA A 1 208 ? 34.281 2.556 -19.899 1.00 46.53 208 ALA A C 1
ATOM 1595 O O . ALA A 1 208 ? 33.706 3.640 -20.021 1.00 46.53 208 ALA A O 1
ATOM 1596 N N . LEU A 1 209 ? 33.640 1.385 -19.867 1.00 45.41 209 LEU A N 1
ATOM 1597 C CA . LEU A 1 209 ? 32.198 1.257 -19.744 1.00 45.41 209 LEU A CA 1
ATOM 1598 C C . LEU A 1 209 ? 31.860 1.841 -18.374 1.00 45.41 209 LEU A C 1
ATOM 1600 O O . LEU A 1 209 ? 31.936 1.148 -17.361 1.00 45.41 209 LEU A O 1
ATOM 1604 N N . ARG A 1 210 ? 31.608 3.153 -18.324 1.00 48.97 210 ARG A N 1
ATOM 1605 C CA . ARG A 1 210 ? 31.115 3.813 -17.122 1.00 48.97 210 ARG A CA 1
ATOM 1606 C C . ARG A 1 210 ? 29.797 3.130 -16.796 1.00 48.97 210 ARG A C 1
ATOM 1608 O O . ARG A 1 210 ? 28.845 3.229 -17.562 1.00 48.97 210 ARG A O 1
ATOM 1615 N N . SER A 1 211 ? 29.768 2.394 -15.692 1.00 59.84 211 SER A N 1
ATOM 1616 C CA . SER A 1 211 ? 28.523 1.940 -15.092 1.00 59.84 211 SER A CA 1
ATOM 1617 C C . SER A 1 211 ? 27.700 3.183 -14.768 1.00 59.84 211 SER A C 1
ATOM 1619 O O . SER A 1 211 ? 28.111 3.986 -13.930 1.00 59.84 211 SER A O 1
ATOM 1621 N N . GLU A 1 212 ? 26.586 3.375 -15.475 1.00 66.88 212 GLU A N 1
ATOM 1622 C CA . GLU A 1 212 ? 25.655 4.465 -15.187 1.00 66.88 212 GLU A CA 1
ATOM 1623 C C . GLU A 1 212 ? 25.198 4.369 -13.720 1.00 66.88 212 GLU A C 1
ATOM 1625 O O . GLU A 1 212 ? 24.898 3.269 -13.240 1.00 66.88 212 GLU A O 1
ATOM 1630 N N . PRO A 1 213 ? 25.159 5.490 -12.979 1.00 74.25 213 PRO A N 1
ATOM 1631 C CA . PRO A 1 213 ? 24.748 5.479 -11.584 1.00 74.25 213 PRO A CA 1
ATOM 1632 C C . PRO A 1 213 ? 23.308 4.969 -11.449 1.00 74.25 213 PRO A C 1
ATOM 1634 O O . PRO A 1 213 ? 22.413 5.355 -12.204 1.00 74.25 213 PRO A O 1
ATOM 1637 N N . LEU A 1 214 ? 23.063 4.136 -10.431 1.00 80.12 214 LEU A N 1
ATOM 1638 C CA . LEU A 1 214 ? 21.747 3.555 -10.135 1.00 80.12 214 LEU A CA 1
ATOM 1639 C C . LEU A 1 214 ? 20.647 4.628 -10.017 1.00 80.12 214 LEU A C 1
ATOM 1641 O O . LEU A 1 214 ? 19.521 4.412 -10.477 1.00 80.12 214 LEU A O 1
ATOM 1645 N N . PHE A 1 215 ? 20.989 5.792 -9.457 1.00 84.25 215 PHE A N 1
ATOM 1646 C CA . PHE A 1 215 ? 20.135 6.975 -9.363 1.00 84.25 215 PHE A CA 1
ATOM 1647 C C . PHE A 1 215 ? 20.845 8.190 -9.986 1.00 84.25 215 PHE A C 1
ATOM 1649 O O . PHE A 1 215 ? 21.609 8.867 -9.302 1.00 84.25 215 PHE A O 1
ATOM 1656 N N . PRO A 1 216 ? 20.608 8.498 -11.274 1.00 80.62 216 PRO A N 1
ATOM 1657 C CA . PRO A 1 216 ? 21.326 9.568 -11.976 1.00 80.62 216 PRO A CA 1
ATOM 1658 C C . PRO A 1 216 ? 20.963 10.991 -11.525 1.00 80.62 216 PRO A C 1
ATOM 1660 O O . PRO A 1 216 ? 21.669 11.939 -11.853 1.00 80.62 216 PRO A O 1
ATOM 1663 N N . THR A 1 217 ? 19.857 11.172 -10.798 1.00 85.75 217 THR A N 1
ATOM 1664 C CA . THR A 1 217 ? 19.344 12.497 -10.421 1.00 85.75 217 THR A CA 1
ATOM 1665 C C . THR A 1 217 ? 18.924 12.545 -8.959 1.00 85.75 217 THR A C 1
ATOM 1667 O O . THR A 1 217 ? 18.324 11.594 -8.456 1.00 85.75 217 THR A O 1
ATOM 1670 N N . ASN A 1 218 ? 19.117 13.700 -8.317 1.00 86.56 218 ASN A N 1
ATOM 1671 C CA . ASN A 1 218 ? 18.713 13.938 -6.926 1.00 86.56 218 ASN A CA 1
ATOM 1672 C C . ASN A 1 218 ? 17.208 13.730 -6.689 1.00 86.56 218 ASN A C 1
ATOM 1674 O O . ASN A 1 218 ? 16.824 13.281 -5.614 1.00 86.56 218 ASN A O 1
ATOM 1678 N N . SER A 1 219 ? 16.351 14.008 -7.679 1.00 86.44 219 SER A N 1
ATOM 1679 C CA . SER A 1 219 ? 14.906 13.752 -7.582 1.00 86.44 219 SER A CA 1
ATOM 1680 C C . SER A 1 219 ? 14.603 12.273 -7.341 1.00 86.44 219 SER A C 1
ATOM 1682 O O . SER A 1 219 ? 13.824 11.957 -6.448 1.00 86.44 219 SER A O 1
ATOM 1684 N N . LEU A 1 220 ? 15.272 11.368 -8.064 1.00 86.88 220 LEU A N 1
ATOM 1685 C CA . LEU A 1 220 ? 15.127 9.921 -7.878 1.00 86.88 220 LEU A CA 1
ATOM 1686 C C . LEU A 1 220 ? 15.579 9.485 -6.477 1.00 86.88 220 LEU A C 1
ATOM 1688 O O . LEU A 1 220 ? 14.905 8.672 -5.854 1.00 86.88 220 LEU A O 1
ATOM 1692 N N . ILE A 1 221 ? 16.680 10.047 -5.963 1.00 86.44 221 ILE A N 1
ATOM 1693 C CA . ILE A 1 221 ? 17.171 9.762 -4.603 1.00 86.44 221 ILE A CA 1
ATOM 1694 C C . ILE A 1 221 ? 16.136 10.197 -3.564 1.00 86.44 221 ILE A C 1
ATOM 1696 O O . ILE A 1 221 ? 15.774 9.414 -2.686 1.00 86.44 221 ILE A O 1
ATOM 1700 N N . VAL A 1 222 ? 15.625 11.426 -3.678 1.00 88.38 222 VAL A N 1
ATOM 1701 C CA . VAL A 1 222 ? 14.587 11.935 -2.771 1.00 88.38 222 VAL A CA 1
ATOM 1702 C C . VAL A 1 222 ? 13.351 11.043 -2.834 1.00 88.38 222 VAL A C 1
ATOM 1704 O O . VAL A 1 222 ? 12.850 10.629 -1.793 1.00 88.38 222 VAL A O 1
ATOM 1707 N N . GLY A 1 223 ? 12.894 10.686 -4.035 1.00 90.88 223 GLY A N 1
ATOM 1708 C CA . GLY A 1 223 ? 11.735 9.815 -4.202 1.00 90.88 223 GLY A CA 1
ATOM 1709 C C . GLY A 1 223 ? 11.934 8.426 -3.591 1.00 90.88 223 GLY A C 1
ATOM 1710 O O . GLY A 1 223 ? 11.036 7.907 -2.930 1.00 90.88 223 GLY A O 1
ATOM 1711 N N . TYR A 1 224 ? 13.130 7.859 -3.739 1.00 90.62 224 TYR A N 1
ATOM 1712 C CA . TYR A 1 224 ? 13.500 6.572 -3.155 1.00 90.62 224 TYR A CA 1
ATOM 1713 C C . TYR A 1 224 ? 13.486 6.612 -1.620 1.00 90.62 224 TYR A C 1
ATOM 1715 O O . TYR A 1 224 ? 12.923 5.724 -0.980 1.00 90.62 224 TYR A O 1
ATOM 1723 N N . VAL A 1 225 ? 14.037 7.673 -1.019 1.00 89.31 225 VAL A N 1
ATOM 1724 C CA . VAL A 1 225 ? 14.000 7.890 0.437 1.00 89.31 225 VAL A CA 1
ATOM 1725 C C . VAL A 1 225 ? 12.563 8.059 0.932 1.00 89.31 225 VAL A C 1
ATOM 1727 O O . VAL A 1 225 ? 12.190 7.440 1.928 1.00 89.31 225 VAL A O 1
ATOM 1730 N N . LEU A 1 226 ? 11.736 8.839 0.229 1.00 92.31 226 LEU A N 1
ATOM 1731 C CA . LEU A 1 226 ? 10.316 8.992 0.559 1.00 92.31 226 LEU A CA 1
ATOM 1732 C C . LEU A 1 226 ? 9.583 7.641 0.517 1.00 92.31 226 LEU A C 1
ATOM 1734 O O . LEU A 1 226 ? 8.830 7.336 1.438 1.00 92.31 226 LEU A O 1
ATOM 1738 N N . GLY A 1 227 ? 9.874 6.786 -0.468 1.00 93.19 227 GLY A N 1
ATOM 1739 C CA . GLY A 1 227 ? 9.348 5.418 -0.513 1.00 93.19 227 GLY A CA 1
ATOM 1740 C C . GLY A 1 227 ? 9.715 4.580 0.722 1.00 93.19 227 GLY A C 1
ATOM 1741 O O . GLY A 1 227 ? 8.893 3.819 1.227 1.00 93.19 227 GLY A O 1
ATOM 1742 N N . TRP A 1 228 ? 10.928 4.728 1.265 1.00 92.62 228 TRP A N 1
ATOM 1743 C CA . TRP A 1 228 ? 11.326 4.025 2.496 1.00 92.62 228 TRP A CA 1
ATOM 1744 C C . TRP A 1 228 ? 10.640 4.579 3.746 1.00 92.62 228 TRP A C 1
ATOM 1746 O O . TRP A 1 228 ? 10.301 3.817 4.660 1.00 92.62 228 TRP A O 1
ATOM 1756 N N . ILE A 1 229 ? 10.400 5.892 3.782 1.00 89.50 229 ILE A N 1
ATOM 1757 C CA . ILE A 1 229 ? 9.626 6.533 4.849 1.00 89.50 229 ILE A CA 1
ATOM 1758 C C . ILE A 1 229 ? 8.191 5.993 4.836 1.00 89.50 229 ILE A C 1
ATOM 1760 O O . ILE A 1 229 ? 7.713 5.539 5.878 1.00 89.50 229 ILE A O 1
ATOM 1764 N N . SER A 1 230 ? 7.522 5.973 3.678 1.00 93.75 230 SER A N 1
ATOM 1765 C CA . SER A 1 230 ? 6.150 5.459 3.578 1.00 93.75 230 SER A CA 1
ATOM 1766 C C . SER A 1 230 ? 6.065 3.972 3.930 1.00 93.75 230 SER A C 1
ATOM 1768 O O . SER A 1 230 ? 5.220 3.586 4.738 1.00 93.75 230 SER A O 1
ATOM 1770 N N . ALA A 1 231 ? 6.991 3.145 3.433 1.00 92.50 231 ALA A N 1
ATOM 1771 C CA . ALA A 1 231 ? 7.069 1.725 3.778 1.00 92.50 231 ALA A CA 1
ATOM 1772 C C . ALA A 1 231 ? 7.172 1.500 5.297 1.00 92.50 231 ALA A C 1
ATOM 1774 O O . ALA A 1 231 ? 6.461 0.667 5.867 1.00 92.50 231 ALA A O 1
ATOM 1775 N N . SER A 1 232 ? 8.015 2.287 5.969 1.00 88.44 232 SER A N 1
ATOM 1776 C CA . SER A 1 232 ? 8.197 2.219 7.423 1.00 88.44 232 SER A CA 1
ATOM 1777 C C . SER A 1 232 ? 6.931 2.628 8.181 1.00 88.44 232 SER A C 1
ATOM 1779 O O . SER A 1 232 ? 6.557 1.982 9.165 1.00 88.44 232 SER A O 1
ATOM 1781 N N . ILE A 1 233 ? 6.238 3.671 7.716 1.00 88.56 233 ILE A N 1
ATOM 1782 C CA . ILE A 1 233 ? 4.954 4.114 8.275 1.00 88.56 233 ILE A CA 1
ATOM 1783 C C . ILE A 1 233 ? 3.907 2.998 8.160 1.00 88.56 233 ILE A C 1
ATOM 1785 O O . ILE A 1 233 ? 3.279 2.631 9.159 1.00 88.56 233 ILE A O 1
ATOM 1789 N N . TYR A 1 234 ? 3.761 2.396 6.978 1.00 88.94 234 TYR A N 1
ATOM 1790 C CA . TYR A 1 234 ? 2.777 1.336 6.768 1.00 88.94 234 TYR A CA 1
ATOM 1791 C C . TYR A 1 234 ? 3.032 0.126 7.660 1.00 88.94 234 TYR A C 1
ATOM 1793 O O . TYR A 1 234 ? 2.109 -0.320 8.338 1.00 88.94 234 TYR A O 1
ATOM 1801 N N . ILE A 1 235 ? 4.269 -0.364 7.746 1.00 89.06 235 ILE A N 1
ATOM 1802 C CA . ILE A 1 235 ? 4.599 -1.523 8.589 1.00 89.06 235 ILE A CA 1
ATOM 1803 C C . ILE A 1 235 ? 4.395 -1.191 10.073 1.00 89.06 235 ILE A C 1
ATOM 1805 O O . ILE A 1 235 ? 3.731 -1.934 10.801 1.00 89.06 235 ILE A O 1
ATOM 1809 N N . SER A 1 236 ? 4.914 -0.047 10.530 1.00 85.06 236 SER A N 1
ATOM 1810 C CA . SER A 1 236 ? 4.832 0.343 11.943 1.00 85.06 236 SER A CA 1
ATOM 1811 C C . SER A 1 236 ? 3.395 0.544 12.424 1.00 85.06 236 SER A C 1
ATOM 1813 O O . SER A 1 236 ? 3.093 0.213 13.569 1.00 85.06 236 SER A O 1
ATOM 1815 N N . SER A 1 237 ? 2.479 0.974 11.553 1.00 85.44 237 SER A N 1
ATOM 1816 C CA . SER A 1 237 ? 1.062 1.140 11.904 1.00 85.44 237 SER A CA 1
ATOM 1817 C C . SER A 1 237 ? 0.353 -0.160 12.336 1.00 85.44 237 SER A C 1
ATOM 1819 O O . SER A 1 237 ? -0.668 -0.094 13.021 1.00 85.44 237 SER A O 1
ATOM 1821 N N . ARG A 1 238 ? 0.895 -1.347 12.011 1.00 86.81 238 ARG A N 1
ATOM 1822 C CA . ARG A 1 238 ? 0.334 -2.652 12.428 1.00 86.81 238 ARG A CA 1
ATOM 1823 C C . ARG A 1 238 ? 0.793 -3.071 13.827 1.00 86.81 238 ARG A C 1
ATOM 1825 O O . ARG A 1 238 ? 0.085 -3.802 14.523 1.00 86.81 238 ARG A O 1
ATOM 1832 N N . VAL A 1 239 ? 1.951 -2.579 14.275 1.00 86.56 239 VAL A N 1
ATOM 1833 C CA . VAL A 1 239 ? 2.565 -2.945 15.564 1.00 86.56 239 VAL A CA 1
ATOM 1834 C C . VAL A 1 239 ? 1.643 -2.649 16.758 1.00 86.56 239 VAL A C 1
ATOM 1836 O O . VAL A 1 239 ? 1.453 -3.550 17.581 1.00 86.56 239 VAL A O 1
ATOM 1839 N N . PRO A 1 240 ? 1.005 -1.461 16.872 1.00 83.44 240 PRO A N 1
ATOM 1840 C CA . PRO A 1 240 ? 0.090 -1.178 17.974 1.00 83.44 240 PRO A CA 1
ATOM 1841 C C . PRO A 1 240 ? -1.056 -2.186 18.067 1.00 83.44 240 PRO A C 1
ATOM 1843 O O . PRO A 1 240 ? -1.423 -2.594 19.170 1.00 83.44 240 PRO A O 1
ATOM 1846 N N . GLN A 1 241 ? -1.593 -2.624 16.924 1.00 84.31 241 GLN A N 1
ATOM 1847 C CA . GLN A 1 241 ? -2.702 -3.571 16.893 1.00 84.31 241 GLN A CA 1
ATOM 1848 C C . GLN A 1 241 ? -2.267 -4.969 17.343 1.00 84.31 241 GLN A C 1
ATOM 1850 O O . GLN A 1 241 ? -2.956 -5.586 18.156 1.00 84.31 241 GLN A O 1
ATOM 1855 N N . ILE A 1 242 ? -1.094 -5.438 16.905 1.00 88.06 242 ILE A N 1
ATOM 1856 C CA . ILE A 1 242 ? -0.521 -6.721 17.347 1.00 88.06 242 ILE A CA 1
ATOM 1857 C C . ILE A 1 242 ? -0.314 -6.729 18.862 1.00 88.06 242 ILE A C 1
ATOM 18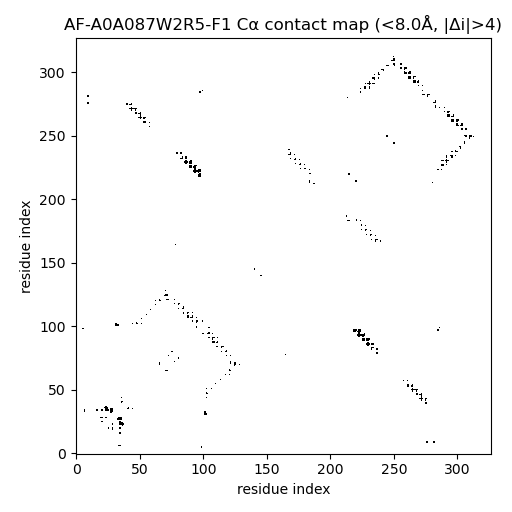59 O O . ILE A 1 242 ? -0.710 -7.686 19.536 1.00 88.06 242 ILE A O 1
ATOM 1863 N N . ILE A 1 243 ? 0.274 -5.657 19.405 1.00 84.19 243 ILE A N 1
ATOM 1864 C CA . ILE A 1 243 ? 0.514 -5.514 20.846 1.00 84.19 243 ILE A CA 1
ATOM 1865 C C . ILE A 1 243 ? -0.817 -5.467 21.601 1.00 84.19 243 ILE A C 1
ATOM 1867 O O . ILE A 1 243 ? -0.964 -6.127 22.630 1.00 84.19 243 ILE A O 1
ATOM 1871 N N . LYS A 1 244 ? -1.804 -4.715 21.100 1.00 81.75 244 LYS A N 1
ATOM 1872 C CA . LYS A 1 244 ? -3.134 -4.607 21.713 1.00 81.75 244 LYS A CA 1
ATOM 1873 C C . LYS A 1 244 ? -3.840 -5.962 21.771 1.00 81.75 244 LYS A C 1
ATOM 1875 O O . LYS A 1 244 ? -4.338 -6.325 22.834 1.00 81.75 244 LYS A O 1
ATOM 1880 N N . ASN A 1 245 ? -3.826 -6.721 20.677 1.00 86.62 245 ASN A N 1
ATOM 1881 C CA . ASN A 1 245 ? -4.386 -8.074 20.620 1.00 86.62 245 ASN A CA 1
ATOM 1882 C C . ASN A 1 245 ? -3.676 -9.018 21.595 1.00 86.62 245 ASN A C 1
ATOM 1884 O O . ASN A 1 245 ? -4.326 -9.798 22.285 1.00 86.62 245 ASN A O 1
ATOM 1888 N N . TRP A 1 246 ? -2.345 -8.929 21.693 1.00 85.81 246 TRP A N 1
ATOM 1889 C CA . TRP A 1 246 ? -1.574 -9.721 22.651 1.00 85.81 246 TRP A CA 1
ATOM 1890 C C . TRP A 1 246 ? -1.955 -9.398 24.096 1.00 85.81 246 TRP A C 1
ATOM 1892 O O . TRP A 1 246 ? -2.236 -10.306 24.871 1.00 85.81 246 TRP A O 1
ATOM 1902 N N . ARG A 1 247 ? -1.990 -8.110 24.457 1.00 83.50 247 ARG A N 1
ATOM 1903 C CA . ARG A 1 247 ? -2.312 -7.661 25.820 1.00 83.50 247 ARG A CA 1
ATOM 1904 C C . ARG A 1 247 ? -3.739 -8.011 26.230 1.00 83.50 247 ARG A C 1
ATOM 1906 O O . ARG A 1 247 ? -3.958 -8.360 27.381 1.00 83.50 247 ARG A O 1
ATOM 1913 N N . ARG A 1 248 ? -4.696 -7.906 25.303 1.00 82.38 248 ARG A N 1
ATOM 1914 C CA . ARG A 1 248 ? -6.107 -8.239 25.558 1.00 82.38 248 ARG A CA 1
ATOM 1915 C C . ARG A 1 248 ? -6.381 -9.740 25.544 1.00 82.38 248 ARG A C 1
ATOM 1917 O O . ARG A 1 248 ? -7.359 -10.168 26.137 1.00 82.38 248 ARG A O 1
ATOM 1924 N N . GLY A 1 249 ? -5.578 -10.526 24.825 1.00 84.69 249 GLY A N 1
ATOM 1925 C CA . GLY A 1 249 ? -5.860 -11.946 24.601 1.00 84.69 249 GLY A CA 1
ATOM 1926 C C . GLY A 1 249 ? -7.151 -12.208 23.810 1.00 84.69 249 GLY A C 1
ATOM 1927 O O . GLY A 1 249 ? -7.667 -13.320 23.861 1.00 84.69 249 GLY A O 1
ATOM 1928 N N . SER A 1 250 ? -7.670 -11.197 23.104 1.00 81.62 250 SER A N 1
ATOM 1929 C CA . SER A 1 250 ? -8.901 -11.230 22.308 1.00 81.62 250 SER A CA 1
ATOM 1930 C C . SER A 1 250 ? -8.737 -10.373 21.047 1.00 81.62 250 SER A C 1
ATOM 1932 O O . SER A 1 250 ? -7.951 -9.421 21.032 1.00 81.62 250 SER A O 1
ATOM 1934 N N . THR A 1 251 ? -9.480 -10.719 19.993 1.00 84.12 251 THR A N 1
ATOM 1935 C CA . THR A 1 251 ? -9.599 -9.947 18.738 1.00 84.12 251 THR A CA 1
ATOM 1936 C C . THR A 1 251 ? -11.001 -9.354 18.541 1.00 84.12 251 THR A C 1
ATOM 1938 O O . THR A 1 251 ? -11.366 -8.956 17.436 1.00 84.12 251 THR A O 1
ATOM 1941 N N . GLU A 1 252 ? -11.799 -9.278 19.608 1.00 76.62 252 GLU A N 1
ATOM 1942 C CA . GLU A 1 252 ? -13.153 -8.726 19.561 1.00 76.62 252 GLU A CA 1
ATOM 1943 C C . GLU A 1 252 ? -13.167 -7.263 19.077 1.00 76.62 252 GLU A C 1
ATOM 1945 O O . GLU A 1 252 ? -12.318 -6.448 19.455 1.00 76.62 252 GLU A O 1
ATOM 1950 N N . GLY A 1 253 ? -14.130 -6.944 18.207 1.00 71.31 253 GLY A N 1
ATOM 1951 C CA . GLY A 1 253 ? -14.261 -5.631 17.570 1.00 71.31 253 GLY A CA 1
ATOM 1952 C C . GLY A 1 253 ? -13.396 -5.423 16.320 1.00 71.31 253 GLY A C 1
ATOM 1953 O O . GLY A 1 253 ? -13.431 -4.338 15.745 1.00 71.31 253 GLY A O 1
ATOM 1954 N N . LEU A 1 254 ? -12.640 -6.433 15.869 1.00 77.44 254 LEU A N 1
ATOM 1955 C CA . LEU A 1 254 ? -11.873 -6.387 14.619 1.00 77.44 254 LEU A CA 1
ATOM 1956 C C . LEU A 1 254 ? -12.503 -7.293 13.557 1.00 77.44 254 LEU A C 1
ATOM 1958 O O . LEU A 1 254 ? -12.899 -8.421 13.842 1.00 77.44 254 LEU A O 1
ATOM 1962 N N . SER A 1 255 ? -12.535 -6.826 12.310 1.00 83.69 255 SER A N 1
ATOM 1963 C CA . SER A 1 255 ? -12.961 -7.644 11.173 1.00 83.69 255 SER A CA 1
ATOM 1964 C C . SER A 1 255 ? -11.764 -8.399 10.575 1.00 83.69 255 SER A C 1
ATOM 1966 O O . SER A 1 255 ? -10.835 -7.746 10.092 1.00 83.69 255 SER A O 1
ATOM 1968 N N . PRO A 1 256 ? -11.754 -9.747 10.545 1.00 84.50 256 PRO A N 1
ATOM 1969 C CA . PRO A 1 256 ? -10.677 -10.513 9.909 1.00 84.50 256 PRO A CA 1
ATOM 1970 C C . PRO A 1 256 ? -10.626 -10.297 8.388 1.00 84.50 256 PRO A C 1
ATOM 1972 O O . PRO A 1 256 ? -9.557 -10.355 7.786 1.00 84.50 256 PRO A O 1
ATOM 1975 N N . ILE A 1 257 ? -11.771 -9.984 7.772 1.00 86.81 257 ILE A N 1
ATOM 1976 C CA . ILE A 1 257 ? -11.904 -9.748 6.328 1.00 86.81 257 ILE A CA 1
ATOM 1977 C C . ILE A 1 257 ? -11.027 -8.569 5.880 1.00 86.81 257 ILE A C 1
ATOM 1979 O O . ILE A 1 257 ? -10.409 -8.635 4.820 1.00 86.81 257 ILE A O 1
ATOM 1983 N N . THR A 1 258 ? -10.908 -7.531 6.713 1.00 85.25 258 THR A N 1
ATOM 1984 C CA . THR A 1 258 ? -10.039 -6.370 6.468 1.00 85.25 258 THR A CA 1
ATOM 1985 C C . THR A 1 258 ? -8.585 -6.780 6.229 1.00 85.25 258 THR A C 1
ATOM 1987 O O . THR A 1 258 ? -7.963 -6.334 5.268 1.00 85.25 258 THR A O 1
ATOM 1990 N N . PHE A 1 259 ? -8.053 -7.670 7.068 1.00 89.81 259 PHE A N 1
ATOM 1991 C CA . PHE A 1 259 ? -6.665 -8.124 6.970 1.00 89.81 259 PHE A CA 1
ATOM 1992 C C . PHE A 1 259 ? -6.465 -9.086 5.798 1.00 89.81 259 PHE A C 1
ATOM 1994 O O . PHE A 1 259 ? -5.448 -9.020 5.117 1.00 89.81 259 PHE A O 1
ATOM 2001 N N . ILE A 1 260 ? -7.455 -9.933 5.500 1.00 91.44 260 ILE A N 1
ATOM 2002 C CA . ILE A 1 260 ? -7.405 -10.825 4.334 1.00 91.44 260 ILE A CA 1
ATOM 2003 C C . ILE A 1 260 ? -7.361 -10.010 3.037 1.00 91.44 260 ILE A C 1
ATOM 2005 O O . ILE A 1 260 ? -6.511 -10.269 2.186 1.00 91.44 260 ILE A O 1
ATOM 2009 N N . PHE A 1 261 ? -8.220 -8.996 2.885 1.00 91.88 261 PHE A N 1
ATOM 2010 C CA . PHE A 1 261 ? -8.173 -8.124 1.709 1.00 91.88 261 PHE A CA 1
ATOM 2011 C C . PHE A 1 261 ? -6.855 -7.357 1.613 1.00 91.88 261 PHE A C 1
ATOM 2013 O O . PHE A 1 261 ? -6.281 -7.295 0.526 1.00 91.88 261 PHE A O 1
ATOM 2020 N N . ALA A 1 262 ? -6.334 -6.840 2.729 1.00 92.56 262 ALA A N 1
ATOM 2021 C CA . ALA A 1 262 ? -5.025 -6.193 2.747 1.00 92.56 262 ALA A CA 1
ATOM 2022 C C . ALA A 1 262 ? -3.906 -7.148 2.293 1.00 92.56 262 ALA A C 1
ATOM 2024 O O . ALA A 1 262 ? -3.063 -6.753 1.485 1.00 92.56 262 ALA A O 1
ATOM 2025 N N . ILE A 1 263 ? -3.927 -8.413 2.725 1.00 95.69 263 ILE A N 1
ATOM 2026 C CA . ILE A 1 263 ? -2.973 -9.437 2.275 1.00 95.69 263 ILE A CA 1
ATOM 2027 C C . ILE A 1 263 ? -3.101 -9.668 0.767 1.00 95.69 263 ILE A C 1
ATOM 2029 O O . ILE A 1 263 ? -2.104 -9.564 0.056 1.00 95.69 263 ILE A O 1
ATOM 2033 N N . VAL A 1 264 ? -4.306 -9.940 0.254 1.00 96.38 264 VAL A N 1
ATOM 2034 C CA . VAL A 1 264 ? -4.510 -10.221 -1.181 1.00 96.38 264 VAL A CA 1
ATOM 2035 C C . VAL A 1 264 ? -4.114 -9.015 -2.038 1.00 96.38 264 VAL A C 1
ATOM 2037 O O . VAL A 1 264 ? -3.420 -9.177 -3.043 1.00 96.38 264 VAL A O 1
ATOM 2040 N N . GLY A 1 265 ? -4.496 -7.805 -1.625 1.00 95.94 265 GLY A N 1
ATOM 2041 C CA . GLY A 1 265 ? -4.159 -6.566 -2.322 1.00 95.94 265 GLY A CA 1
ATOM 2042 C C . GLY A 1 265 ? -2.651 -6.315 -2.378 1.00 95.94 265 GLY A C 1
ATOM 2043 O O . GLY A 1 265 ? -2.133 -5.959 -3.438 1.00 95.94 265 GLY A O 1
ATOM 2044 N N . ASN A 1 266 ? -1.929 -6.549 -1.277 1.00 96.81 266 ASN A N 1
ATOM 2045 C CA . ASN A 1 266 ? -0.472 -6.400 -1.228 1.00 96.81 266 ASN A CA 1
ATOM 2046 C C . ASN A 1 266 ? 0.271 -7.517 -1.976 1.00 96.81 266 ASN A C 1
ATOM 2048 O O . ASN A 1 266 ? 1.241 -7.244 -2.677 1.00 96.81 266 ASN A O 1
ATOM 2052 N N . VAL A 1 267 ? -0.200 -8.765 -1.911 1.00 98.19 267 VAL A N 1
ATOM 2053 C CA . VAL A 1 267 ? 0.379 -9.856 -2.712 1.00 98.19 267 VAL A CA 1
ATOM 2054 C C . VAL A 1 267 ? 0.222 -9.559 -4.203 1.00 98.19 267 VAL A C 1
ATOM 2056 O O . VAL A 1 267 ? 1.195 -9.660 -4.947 1.00 98.19 267 VAL A O 1
ATOM 2059 N N . ALA A 1 268 ? -0.962 -9.120 -4.641 1.00 97.81 268 ALA A N 1
ATOM 2060 C CA . ALA A 1 268 ? -1.187 -8.713 -6.027 1.00 97.81 268 ALA A CA 1
ATOM 2061 C C . ALA A 1 268 ? -0.285 -7.532 -6.438 1.00 97.81 268 ALA A C 1
ATOM 2063 O O . ALA A 1 268 ? 0.292 -7.543 -7.524 1.00 97.81 268 ALA A O 1
ATOM 2064 N N . TYR A 1 269 ? -0.097 -6.551 -5.552 1.00 97.06 269 TYR A N 1
ATOM 2065 C CA . TYR A 1 269 ? 0.806 -5.420 -5.775 1.00 97.06 269 TYR A CA 1
ATOM 2066 C C . TYR A 1 269 ? 2.271 -5.861 -5.947 1.00 97.06 269 TYR A C 1
ATOM 2068 O O . TYR A 1 269 ? 2.941 -5.449 -6.894 1.00 97.06 269 TYR A O 1
ATOM 2076 N N . ALA A 1 270 ? 2.772 -6.734 -5.069 1.00 97.50 270 ALA A N 1
ATOM 2077 C CA . ALA A 1 270 ? 4.134 -7.256 -5.163 1.00 97.50 270 ALA A CA 1
ATOM 2078 C C . ALA A 1 270 ? 4.331 -8.115 -6.425 1.00 97.50 270 ALA A C 1
ATOM 2080 O O . ALA A 1 270 ? 5.344 -7.978 -7.115 1.00 97.50 270 ALA A O 1
ATOM 2081 N N . LEU A 1 271 ? 3.344 -8.950 -6.772 1.00 97.38 271 LEU A N 1
ATOM 2082 C CA . LEU A 1 271 ? 3.362 -9.748 -8.000 1.00 97.38 271 LEU A CA 1
ATOM 2083 C C . LEU A 1 271 ? 3.411 -8.868 -9.250 1.00 97.38 271 LEU A C 1
ATOM 2085 O O . LEU A 1 271 ? 4.181 -9.177 -10.155 1.00 97.38 271 LEU A O 1
ATOM 2089 N N . GLN A 1 272 ? 2.672 -7.753 -9.292 1.00 96.38 272 GLN A N 1
ATOM 2090 C CA . GLN A 1 272 ? 2.774 -6.791 -10.394 1.00 96.38 272 GLN A CA 1
ATOM 2091 C C . GLN A 1 272 ? 4.226 -6.343 -10.616 1.00 96.38 272 GLN A C 1
ATOM 2093 O O . GLN A 1 272 ? 4.669 -6.288 -11.763 1.00 96.38 272 GLN A O 1
ATOM 2098 N N . ILE A 1 273 ? 4.967 -6.017 -9.551 1.00 94.25 273 ILE A N 1
ATOM 2099 C CA . ILE A 1 273 ? 6.354 -5.540 -9.663 1.00 94.25 273 ILE A CA 1
ATOM 2100 C C . ILE A 1 273 ? 7.240 -6.633 -10.262 1.00 94.25 273 ILE A C 1
ATOM 2102 O O . ILE A 1 273 ? 7.871 -6.400 -11.291 1.00 94.25 273 ILE A O 1
ATOM 2106 N N . PHE A 1 274 ? 7.238 -7.834 -9.677 1.00 95.19 274 PHE A N 1
ATOM 2107 C CA . PHE A 1 274 ? 8.075 -8.940 -10.160 1.00 95.19 274 PHE A CA 1
ATOM 2108 C C . PHE A 1 274 ? 7.734 -9.368 -11.589 1.00 95.19 274 PHE A C 1
ATOM 2110 O O . PHE A 1 274 ? 8.627 -9.694 -12.367 1.00 95.19 274 PHE A O 1
ATOM 2117 N N . LEU A 1 275 ? 6.450 -9.344 -11.951 1.00 92.94 275 LEU A N 1
ATOM 2118 C CA . LEU A 1 275 ? 6.006 -9.659 -13.305 1.00 92.94 275 LEU A CA 1
ATOM 2119 C C . LEU A 1 275 ? 6.342 -8.549 -14.299 1.00 92.94 275 LEU A C 1
ATOM 2121 O O . LEU A 1 275 ? 6.504 -8.842 -15.477 1.00 92.94 275 LEU A O 1
ATOM 2125 N N . THR A 1 276 ? 6.476 -7.297 -13.860 1.00 88.50 276 THR A N 1
ATOM 2126 C CA . THR A 1 276 ? 6.880 -6.207 -14.757 1.00 88.50 276 THR A CA 1
ATOM 2127 C C . THR A 1 276 ? 8.333 -6.366 -15.190 1.00 88.50 276 THR A C 1
ATOM 2129 O O . THR A 1 276 ? 8.636 -6.226 -16.370 1.00 88.50 276 THR A O 1
ATOM 2132 N N . SER A 1 277 ? 9.235 -6.658 -14.252 1.00 87.31 277 SER A N 1
ATOM 2133 C CA . SER A 1 277 ? 10.629 -6.970 -14.560 1.00 87.31 277 SER A CA 1
ATOM 2134 C C . SER A 1 277 ? 11.332 -7.585 -13.350 1.00 87.31 277 SER A C 1
ATOM 2136 O O . SER A 1 277 ? 11.109 -7.174 -12.213 1.00 87.31 277 SER A O 1
ATOM 2138 N N . ILE A 1 278 ? 12.223 -8.542 -13.614 1.00 87.81 278 ILE A N 1
ATOM 2139 C CA . ILE A 1 278 ? 13.148 -9.129 -12.630 1.00 87.81 278 ILE A CA 1
ATOM 2140 C C . ILE A 1 278 ? 14.565 -8.552 -12.748 1.00 87.81 278 ILE A C 1
ATOM 2142 O O . ILE A 1 278 ? 15.482 -9.023 -12.077 1.00 87.81 278 ILE A O 1
ATOM 2146 N N . GLU A 1 279 ? 14.752 -7.545 -13.605 1.00 86.94 279 GLU A N 1
ATOM 2147 C CA . GLU A 1 279 ? 16.031 -6.866 -13.782 1.00 86.94 279 GLU A CA 1
ATOM 2148 C C . GLU A 1 279 ? 16.476 -6.248 -12.454 1.00 86.94 279 GLU A C 1
ATOM 2150 O O . GLU A 1 279 ? 15.705 -5.549 -11.789 1.00 86.94 279 GLU A O 1
ATOM 2155 N N . LEU A 1 280 ? 17.734 -6.473 -12.070 1.00 84.81 280 LEU A N 1
ATOM 2156 C CA . LEU A 1 280 ? 18.223 -6.097 -10.743 1.00 84.81 280 LEU A CA 1
ATOM 2157 C C . LEU A 1 280 ? 18.067 -4.592 -10.497 1.00 84.81 280 LEU A C 1
ATOM 2159 O O . LEU A 1 280 ? 17.621 -4.175 -9.431 1.00 84.81 280 LEU A O 1
ATOM 2163 N N . THR A 1 281 ? 18.369 -3.779 -11.508 1.00 84.12 281 THR A N 1
ATOM 2164 C CA . THR A 1 281 ? 18.223 -2.318 -11.449 1.00 84.12 281 THR A CA 1
ATOM 2165 C C . THR A 1 281 ? 16.771 -1.900 -11.203 1.00 84.12 281 THR A C 1
ATOM 2167 O O . THR A 1 281 ? 16.512 -0.998 -10.403 1.00 84.12 281 THR A O 1
ATOM 2170 N N . PHE A 1 282 ? 15.816 -2.564 -11.859 1.00 86.12 282 PHE A N 1
ATOM 2171 C CA . PHE A 1 282 ? 14.390 -2.297 -11.680 1.00 86.12 282 PHE A CA 1
ATOM 2172 C C . PHE A 1 282 ? 13.927 -2.701 -10.277 1.00 86.12 282 PHE A C 1
ATOM 2174 O O . PHE A 1 282 ? 13.309 -1.897 -9.578 1.00 86.12 282 PHE A O 1
ATOM 2181 N N . ILE A 1 283 ? 14.293 -3.907 -9.833 1.00 90.19 283 ILE A N 1
ATOM 2182 C CA . ILE A 1 283 ? 13.941 -4.408 -8.502 1.00 90.19 283 ILE A CA 1
ATOM 2183 C C . ILE A 1 283 ? 14.521 -3.509 -7.415 1.00 90.19 283 ILE A C 1
ATOM 2185 O O . ILE A 1 283 ? 13.782 -3.130 -6.510 1.00 90.19 283 ILE A O 1
ATOM 2189 N N . ILE A 1 284 ? 15.793 -3.105 -7.524 1.00 86.88 284 ILE A N 1
ATOM 2190 C CA . ILE A 1 284 ? 16.426 -2.204 -6.554 1.00 86.88 284 ILE A CA 1
ATOM 2191 C C . ILE A 1 284 ? 15.672 -0.877 -6.475 1.00 86.88 284 ILE A C 1
ATOM 2193 O O . ILE A 1 284 ? 15.381 -0.415 -5.376 1.00 86.88 284 ILE A O 1
ATOM 2197 N N . ARG A 1 285 ? 15.294 -0.283 -7.613 1.00 85.88 285 ARG A N 1
ATOM 2198 C CA . ARG A 1 285 ? 14.504 0.958 -7.621 1.00 85.88 285 ARG A CA 1
ATOM 2199 C C . ARG A 1 285 ? 13.116 0.769 -7.004 1.00 85.88 285 ARG A C 1
ATOM 2201 O O . ARG A 1 285 ? 12.640 1.685 -6.346 1.00 85.88 285 ARG A O 1
ATOM 2208 N N . ALA A 1 286 ? 12.506 -0.407 -7.150 1.00 92.00 286 ALA A N 1
ATOM 2209 C CA . ALA A 1 286 ? 11.197 -0.739 -6.586 1.00 92.00 286 ALA A CA 1
ATOM 2210 C C . ALA A 1 286 ? 11.234 -1.260 -5.129 1.00 92.00 286 ALA A C 1
ATOM 2212 O O . ALA A 1 286 ? 10.174 -1.481 -4.535 1.00 92.00 286 ALA A O 1
ATOM 2213 N N . LEU A 1 287 ? 12.420 -1.443 -4.531 1.00 92.69 287 LEU A N 1
ATOM 2214 C CA . LEU A 1 287 ? 12.587 -2.045 -3.201 1.00 92.69 287 LEU A CA 1
ATOM 2215 C C . LEU A 1 287 ? 11.739 -1.423 -2.082 1.00 92.69 287 LEU A C 1
ATOM 2217 O O . LEU A 1 287 ? 11.159 -2.208 -1.334 1.00 92.69 287 LEU A O 1
ATOM 2221 N N . PRO A 1 288 ? 11.626 -0.087 -1.926 1.00 94.06 288 PRO A N 1
ATOM 2222 C CA . PRO A 1 288 ? 10.841 0.475 -0.832 1.00 94.06 288 PRO A CA 1
ATOM 2223 C C . PRO A 1 288 ? 9.378 0.017 -0.874 1.00 94.06 288 PRO A C 1
ATOM 2225 O O . PRO A 1 288 ? 8.807 -0.359 0.148 1.00 94.06 288 PRO A O 1
ATOM 2228 N N . TRP A 1 289 ? 8.790 -0.044 -2.069 1.00 95.81 289 TRP A N 1
ATOM 2229 C CA . TRP A 1 289 ? 7.413 -0.492 -2.274 1.00 95.81 289 TRP A CA 1
ATOM 2230 C C . TRP A 1 289 ? 7.245 -1.998 -2.071 1.00 95.81 289 TRP A C 1
ATOM 2232 O O . TRP A 1 289 ? 6.268 -2.424 -1.454 1.00 95.81 289 TRP A O 1
ATOM 2242 N N . LEU A 1 290 ? 8.210 -2.808 -2.524 1.00 96.06 290 LEU A N 1
ATOM 2243 C CA . LEU A 1 290 ? 8.232 -4.245 -2.231 1.00 96.06 290 LEU A CA 1
ATOM 2244 C C . LEU A 1 290 ? 8.338 -4.505 -0.726 1.00 96.06 290 LEU A C 1
ATOM 2246 O O . LEU A 1 290 ? 7.592 -5.321 -0.189 1.00 96.06 290 LEU A O 1
ATOM 2250 N N . PHE A 1 291 ? 9.231 -3.789 -0.041 1.00 94.56 291 PHE A N 1
ATOM 2251 C CA . PHE A 1 291 ? 9.431 -3.911 1.397 1.00 94.56 291 PHE A CA 1
ATOM 2252 C C . PHE A 1 291 ? 8.179 -3.498 2.170 1.00 94.56 291 PHE A C 1
ATOM 2254 O O . PHE A 1 291 ? 7.722 -4.246 3.031 1.00 94.56 291 PHE A O 1
ATOM 2261 N N . GLY A 1 292 ? 7.584 -2.352 1.829 1.00 93.19 292 GLY A N 1
ATOM 2262 C CA . GLY A 1 292 ? 6.333 -1.894 2.431 1.00 93.19 292 GLY A CA 1
ATOM 2263 C C . GLY A 1 292 ? 5.201 -2.902 2.235 1.00 93.19 292 GLY A C 1
ATOM 2264 O O . GLY A 1 292 ? 4.535 -3.275 3.198 1.00 93.19 292 GLY A O 1
ATOM 2265 N N . SER A 1 293 ? 5.025 -3.401 1.011 1.00 96.00 293 SER A N 1
ATOM 2266 C CA . SER A 1 293 ? 3.937 -4.321 0.678 1.00 96.00 293 SER A CA 1
ATOM 2267 C C . SER A 1 293 ? 4.099 -5.696 1.339 1.00 96.00 293 SER A C 1
ATOM 2269 O O . SER A 1 293 ? 3.207 -6.150 2.060 1.00 96.00 293 SER A O 1
ATOM 2271 N N . LEU A 1 294 ? 5.258 -6.343 1.177 1.00 96.25 294 LEU A N 1
ATOM 2272 C CA . LEU A 1 294 ? 5.535 -7.652 1.783 1.00 96.25 294 LEU A CA 1
ATOM 2273 C C . LEU A 1 294 ? 5.637 -7.571 3.311 1.00 96.25 294 LEU A C 1
ATOM 2275 O O . LEU A 1 294 ? 5.223 -8.496 4.010 1.00 96.25 294 LEU A O 1
ATOM 2279 N N . GLY A 1 295 ? 6.143 -6.455 3.840 1.00 94.12 295 GLY A N 1
ATOM 2280 C CA . GLY A 1 295 ? 6.147 -6.177 5.271 1.00 94.12 295 GLY A CA 1
ATOM 2281 C C . GLY A 1 295 ? 4.730 -6.103 5.834 1.00 94.12 295 GLY A C 1
ATOM 2282 O O . GLY A 1 295 ? 4.440 -6.749 6.837 1.00 94.12 295 GLY A O 1
ATOM 2283 N N . VAL A 1 296 ? 3.809 -5.402 5.170 1.00 94.00 296 VAL A N 1
ATOM 2284 C CA . VAL A 1 296 ? 2.395 -5.390 5.580 1.00 94.00 296 VAL A CA 1
ATOM 2285 C C . VAL A 1 296 ? 1.795 -6.798 5.545 1.00 94.00 296 VAL A C 1
ATOM 2287 O O . VAL A 1 296 ? 1.171 -7.194 6.527 1.00 94.00 296 VAL A O 1
ATOM 2290 N N . VAL A 1 297 ? 2.049 -7.588 4.494 1.00 97.19 297 VAL A N 1
ATOM 2291 C CA . VAL A 1 297 ? 1.588 -8.991 4.419 1.00 97.19 297 VAL A CA 1
ATOM 2292 C C . VAL A 1 297 ? 2.065 -9.796 5.627 1.00 97.19 297 VAL A C 1
ATOM 2294 O O . VAL A 1 297 ? 1.266 -10.483 6.261 1.00 97.19 297 VAL A O 1
ATOM 2297 N N . LEU A 1 298 ? 3.347 -9.691 5.984 1.00 96.31 298 LEU A N 1
ATOM 2298 C CA . LEU A 1 298 ? 3.913 -10.395 7.135 1.00 96.31 298 LEU A CA 1
ATOM 2299 C C . LEU A 1 298 ? 3.187 -10.035 8.439 1.00 96.31 298 LEU A C 1
ATOM 2301 O O . LEU A 1 298 ? 2.805 -10.920 9.205 1.00 96.31 298 LEU A O 1
ATOM 2305 N N . PHE A 1 299 ? 2.986 -8.743 8.695 1.00 94.25 299 PHE A N 1
ATOM 2306 C CA . PHE A 1 299 ? 2.342 -8.274 9.923 1.00 94.25 299 PHE A CA 1
ATOM 2307 C C . PHE A 1 299 ? 0.848 -8.619 9.962 1.00 94.25 299 PHE A C 1
ATOM 2309 O O . PHE A 1 299 ? 0.338 -9.019 11.012 1.00 94.25 299 PHE A O 1
ATOM 2316 N N . ASP A 1 300 ? 0.157 -8.556 8.828 1.00 95.25 300 ASP A N 1
ATOM 2317 C CA . ASP A 1 300 ? -1.253 -8.929 8.739 1.00 95.25 300 ASP A CA 1
ATOM 2318 C C . ASP A 1 300 ? -1.445 -10.448 8.913 1.00 95.25 300 ASP A C 1
ATOM 2320 O O . ASP A 1 300 ? -2.415 -10.871 9.544 1.00 95.25 300 ASP A O 1
ATOM 2324 N N . LEU A 1 301 ? -0.493 -11.284 8.473 1.00 96.06 301 LEU A N 1
ATOM 2325 C CA . LEU A 1 301 ? -0.487 -12.728 8.763 1.00 96.06 301 LEU A CA 1
ATOM 2326 C C . LEU A 1 301 ? -0.310 -13.025 10.261 1.00 96.06 301 LEU A C 1
ATOM 2328 O O . LEU A 1 301 ? -0.947 -13.944 10.792 1.00 96.06 301 LEU A O 1
ATOM 2332 N N . ILE A 1 302 ? 0.502 -12.234 10.972 1.00 94.75 302 ILE A N 1
ATOM 2333 C CA . ILE A 1 302 ? 0.619 -12.328 12.438 1.00 94.75 302 ILE A CA 1
ATOM 2334 C C . ILE A 1 302 ? -0.736 -12.024 13.090 1.00 94.75 302 ILE A C 1
ATOM 2336 O O . ILE A 1 302 ? -1.177 -12.769 13.967 1.00 94.75 302 ILE A O 1
ATOM 2340 N N . ILE A 1 303 ? -1.432 -10.978 12.639 1.00 92.44 303 ILE A N 1
ATOM 2341 C CA . ILE A 1 303 ? -2.766 -10.625 13.147 1.00 92.44 303 ILE A CA 1
ATOM 2342 C C . ILE A 1 303 ? -3.791 -11.721 12.807 1.00 92.44 303 ILE A C 1
ATOM 2344 O O . ILE A 1 303 ? -4.553 -12.134 13.682 1.00 92.44 303 ILE A O 1
ATOM 2348 N N . CYS A 1 304 ? -3.773 -12.269 11.588 1.00 93.56 304 CYS A N 1
ATOM 2349 C CA . CYS A 1 304 ? -4.607 -13.414 11.193 1.00 93.56 304 CYS A CA 1
ATOM 2350 C C . CYS A 1 304 ? -4.380 -14.630 12.102 1.00 93.56 304 CYS A C 1
ATOM 2352 O O . CYS A 1 304 ? -5.331 -15.284 12.534 1.00 93.56 304 CYS A O 1
ATOM 2354 N N . THR A 1 305 ? -3.128 -14.884 12.485 1.00 92.94 305 THR A N 1
ATOM 2355 C CA . THR A 1 305 ? -2.793 -15.936 13.452 1.00 92.94 305 THR A CA 1
ATOM 2356 C C . THR A 1 305 ? -3.383 -15.639 14.837 1.00 92.94 305 THR A C 1
ATOM 2358 O O . THR A 1 305 ? -3.863 -16.553 15.510 1.00 92.94 305 THR A O 1
ATOM 2361 N N . GLN A 1 306 ? -3.403 -14.373 15.275 1.00 92.94 306 GLN A N 1
ATOM 2362 C CA . GLN A 1 306 ? -4.050 -13.975 16.533 1.00 92.94 306 GLN A CA 1
ATOM 2363 C C . GLN A 1 306 ? -5.569 -14.206 16.507 1.00 92.94 306 GLN A C 1
ATOM 2365 O O . GLN A 1 306 ? -6.107 -14.662 17.516 1.00 92.94 306 GLN A O 1
ATOM 2370 N N . PHE A 1 307 ? -6.250 -13.970 15.376 1.00 90.00 307 PHE A N 1
ATOM 2371 C CA . PHE A 1 307 ? -7.677 -14.300 15.231 1.00 90.00 307 PHE A CA 1
ATOM 2372 C C . PHE A 1 307 ? -7.934 -15.788 15.477 1.00 90.00 307 PHE A C 1
ATOM 2374 O O . PHE A 1 307 ? -8.767 -16.135 16.313 1.00 90.00 307 PHE A O 1
ATOM 2381 N N . TYR A 1 308 ? -7.167 -16.665 14.822 1.00 89.56 308 TYR A N 1
ATOM 2382 C CA . TYR A 1 308 ? -7.310 -18.112 14.999 1.00 89.56 308 TYR A CA 1
ATOM 2383 C C . TYR A 1 308 ? -7.020 -18.553 16.444 1.00 89.56 308 TYR A C 1
ATOM 2385 O O . TYR A 1 308 ? -7.765 -19.334 17.032 1.00 89.56 308 TYR A O 1
ATOM 2393 N N . ARG A 1 309 ? -5.961 -18.012 17.062 1.00 91.06 309 ARG A N 1
ATOM 2394 C CA . ARG A 1 309 ? -5.571 -18.372 18.437 1.00 91.06 309 ARG A CA 1
ATOM 2395 C C . ARG A 1 309 ? -6.565 -17.908 19.499 1.00 91.06 309 ARG A C 1
ATOM 2397 O O . ARG A 1 309 ? -6.720 -18.591 20.510 1.00 91.06 309 ARG A O 1
ATOM 2404 N N . TYR A 1 310 ? -7.186 -16.744 19.320 1.00 87.62 310 TYR A N 1
ATOM 2405 C CA . TYR A 1 310 ? -8.074 -16.161 20.328 1.00 87.62 310 TYR A CA 1
ATOM 2406 C C . TYR A 1 310 ? -9.554 -16.513 20.134 1.00 87.62 310 TYR A C 1
ATOM 2408 O O . TYR A 1 310 ? -10.310 -16.390 21.094 1.00 87.62 310 TYR A O 1
ATOM 2416 N N . GLN A 1 311 ? -9.958 -17.060 18.979 1.00 76.44 311 GLN A N 1
ATOM 2417 C CA . GLN A 1 311 ? -11.303 -17.628 18.791 1.00 76.44 311 GLN A CA 1
ATOM 2418 C C . GLN A 1 311 ? -11.639 -18.724 19.819 1.00 76.44 311 GLN A C 1
ATOM 2420 O O . GLN A 1 311 ? -12.746 -18.755 20.345 1.00 76.44 311 GLN A O 1
ATOM 2425 N N . GLY A 1 312 ? -10.677 -19.588 20.164 1.00 61.38 312 GLY A N 1
ATOM 2426 C CA . GLY A 1 312 ? -10.898 -20.707 21.091 1.00 61.38 312 GLY A CA 1
ATOM 2427 C C . GLY A 1 312 ? -10.925 -20.343 22.582 1.00 61.38 312 GLY A C 1
ATOM 2428 O O . GLY A 1 312 ? -11.258 -21.190 23.405 1.00 61.38 312 GLY A O 1
ATOM 2429 N N . ARG A 1 313 ? -10.570 -19.108 22.966 1.00 60.19 313 ARG A N 1
ATOM 2430 C CA . ARG A 1 313 ? -10.511 -18.700 24.386 1.00 60.19 313 ARG A CA 1
ATOM 2431 C C . ARG A 1 313 ? -11.823 -18.135 24.925 1.00 60.19 313 ARG A C 1
ATOM 2433 O O . ARG A 1 313 ? -12.06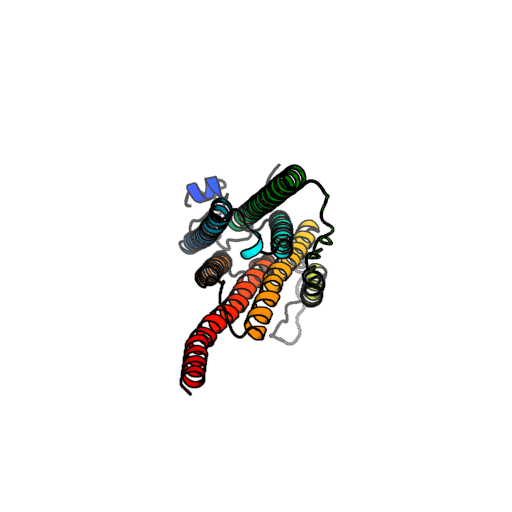3 -18.265 26.121 1.00 60.19 313 ARG A O 1
ATOM 2440 N N . GLY A 1 314 ? -12.678 -17.571 24.067 1.00 55.06 314 GLY A N 1
ATOM 2441 C CA . GLY A 1 314 ? -13.990 -17.060 24.483 1.00 55.06 314 GLY A CA 1
ATOM 2442 C C . GLY A 1 314 ? -14.903 -18.157 25.040 1.00 55.06 314 GLY A C 1
ATOM 2443 O O . GLY A 1 314 ? -15.581 -17.946 26.039 1.00 55.06 314 GLY A O 1
ATOM 2444 N N . TYR A 1 315 ? -14.843 -19.360 24.459 1.00 50.84 315 TYR A N 1
ATOM 2445 C CA . TYR A 1 315 ? -15.623 -20.511 24.921 1.00 50.84 315 TYR A CA 1
ATOM 2446 C C . TYR A 1 315 ? -15.176 -21.011 26.303 1.00 50.84 315 TYR A C 1
ATOM 2448 O O . TYR A 1 315 ? -16.008 -21.290 27.156 1.00 50.84 315 TYR A O 1
ATOM 2456 N N . ASN A 1 316 ? -13.864 -21.064 26.556 1.00 54.72 316 ASN A N 1
ATOM 2457 C CA . ASN A 1 316 ? -13.330 -21.555 27.829 1.00 54.72 316 ASN A CA 1
ATOM 2458 C C . ASN A 1 316 ? -13.576 -20.582 28.992 1.00 54.72 316 ASN A C 1
ATOM 2460 O O . ASN A 1 316 ? -13.753 -21.036 30.116 1.00 54.72 316 ASN A O 1
ATOM 2464 N N . SER A 1 317 ? -13.607 -19.267 28.737 1.00 56.59 317 SER A N 1
ATOM 2465 C CA . SER A 1 317 ? -13.964 -18.280 29.768 1.00 56.59 317 SER A CA 1
ATOM 2466 C C . SER A 1 317 ? -15.448 -18.360 30.119 1.00 56.59 317 SER A C 1
ATOM 2468 O O . SER A 1 317 ? -15.783 -18.409 31.292 1.00 56.59 317 SER A O 1
ATOM 2470 N N . LEU A 1 318 ? -16.329 -18.474 29.116 1.00 55.41 318 LEU A N 1
ATOM 2471 C CA . LEU A 1 318 ? -17.765 -18.671 29.342 1.00 55.41 318 LEU A CA 1
ATOM 2472 C C . LEU A 1 318 ? -18.062 -19.996 30.056 1.00 55.41 318 LEU A C 1
ATOM 2474 O O . LEU A 1 318 ? -18.926 -20.033 30.922 1.00 55.41 318 LEU A O 1
ATOM 2478 N N . ALA A 1 319 ? -17.344 -21.073 29.726 1.00 55.91 319 ALA A N 1
ATOM 2479 C CA . ALA A 1 319 ? -17.473 -22.346 30.430 1.00 55.91 319 ALA A CA 1
ATOM 2480 C C . ALA A 1 319 ? -17.037 -22.234 31.903 1.00 55.91 319 ALA A C 1
ATOM 2482 O O . ALA A 1 319 ? -17.738 -22.740 32.772 1.00 55.91 319 ALA A O 1
ATOM 2483 N N . ALA A 1 320 ? -15.940 -21.523 32.186 1.00 57.56 320 ALA A N 1
ATOM 2484 C CA . ALA A 1 320 ? -15.475 -21.281 33.551 1.00 57.56 320 ALA A CA 1
ATOM 2485 C C . ALA A 1 320 ? -16.422 -20.362 34.348 1.00 57.56 320 ALA A C 1
ATOM 2487 O O . ALA A 1 320 ? -16.702 -20.637 35.510 1.00 57.56 320 ALA A O 1
ATOM 2488 N N . ASP A 1 321 ? -16.963 -19.308 33.731 1.00 58.91 321 ASP A N 1
ATOM 2489 C CA . ASP A 1 321 ? -17.910 -18.397 34.387 1.00 58.91 321 ASP A CA 1
ATOM 2490 C C . ASP A 1 321 ? -19.255 -19.089 34.672 1.00 58.91 321 ASP A C 1
ATOM 2492 O O . ASP A 1 321 ? -19.846 -18.885 35.734 1.00 58.91 321 ASP A O 1
ATOM 2496 N N . VAL A 1 322 ? -19.727 -19.960 33.769 1.00 64.88 322 VAL A N 1
ATOM 2497 C CA . VAL A 1 322 ? -20.909 -20.806 34.017 1.00 64.88 322 VAL A CA 1
ATOM 2498 C C . VAL A 1 322 ? -20.656 -21.751 35.192 1.00 64.88 322 VAL A C 1
ATOM 2500 O O . VAL A 1 322 ? -21.507 -21.843 36.069 1.00 64.88 322 VAL A O 1
ATOM 2503 N N . GLU A 1 323 ? -19.484 -22.385 35.256 1.00 60.75 323 GLU A N 1
ATOM 2504 C CA . GLU A 1 323 ? -19.123 -23.329 36.322 1.00 60.75 323 GLU A CA 1
ATOM 2505 C C . GLU A 1 323 ? -19.011 -22.642 37.701 1.00 60.75 323 GLU A C 1
ATOM 2507 O O . GLU A 1 323 ? -19.477 -23.187 38.705 1.00 60.75 323 GLU A O 1
ATOM 2512 N N . VAL A 1 324 ? -18.499 -21.404 37.746 1.00 64.12 324 VAL A N 1
ATOM 2513 C CA . VAL A 1 324 ? -18.437 -20.573 38.967 1.00 64.12 324 VAL A CA 1
ATOM 2514 C C . VAL A 1 324 ? -19.819 -20.075 39.402 1.00 64.12 324 VAL A C 1
ATOM 2516 O O . VAL A 1 324 ? -20.073 -19.955 40.598 1.00 64.12 324 VAL A O 1
ATOM 2519 N N . THR A 1 325 ? -20.732 -19.809 38.464 1.00 58.47 325 THR A N 1
ATOM 2520 C CA . THR A 1 325 ? -22.091 -19.326 38.786 1.00 58.47 325 THR A CA 1
ATOM 2521 C C . THR A 1 325 ? -23.036 -20.462 39.212 1.00 58.47 325 THR A C 1
ATOM 2523 O O . THR A 1 325 ? -24.102 -20.203 39.765 1.00 58.47 325 THR A O 1
ATOM 2526 N N . THR A 1 326 ? -22.665 -21.725 38.974 1.00 58.41 326 THR A N 1
ATOM 2527 C CA . THR A 1 326 ? -23.457 -22.912 39.354 1.00 58.41 326 THR A CA 1
ATOM 2528 C C . THR A 1 326 ? -23.121 -23.519 40.725 1.00 58.41 326 THR A C 1
ATOM 2530 O O . THR A 1 326 ? -23.629 -24.599 41.027 1.00 58.41 326 THR A O 1
ATOM 2533 N N . CYS A 1 327 ? -22.307 -22.855 41.554 1.00 45.84 327 CYS A N 1
ATOM 2534 C CA . CYS A 1 327 ? -22.011 -23.279 42.932 1.00 45.84 327 CYS A CA 1
ATOM 2535 C C . CYS A 1 327 ? -22.756 -22.442 43.979 1.00 45.84 327 CYS A C 1
ATOM 2537 O O . CYS A 1 327 ? -22.764 -21.198 43.849 1.00 45.84 327 CYS A O 1
#

=== Feature glossary ===
The record interleaves many kinds of information about one protein. Here is each kind framed as the question it answers.

Q: What known structures does this most resemble?
A: Structural nearest neighbors (via Foldseek easy-search vs the PDB). Reported per hit: target PDB id, E-value, and alignment TM-score. A TM-score above ~0.5 is the conventional threshold for 'same fold'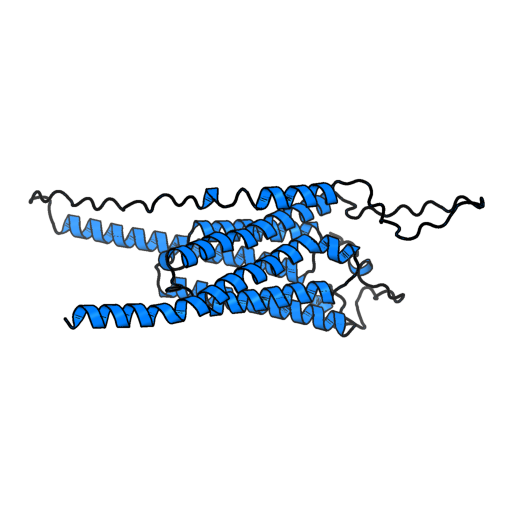.

Q: Where is each backbone atom in 3D?
A: The mmCIF table is the protein's shape written out atom by atom. For each backbone N, Cα, C, and carbonyl O, it records an (x, y, z) coordinate triple in Å plus the residue type, chain letter, and residue number.

Q: What are the backbone torsion angles?
A: The φ/ψ torsion pair specifies the backbone conformation at each residue. φ rotates about the N–Cα bond, ψ about the Cα–C bond. Steric clashes forbid most of the (φ, ψ) plane — the allowed regions (α-helix basin, β-sheet basin, left-handed helix) are the Ramachandran-allowed regions.

Q: Which residues are buried vs exposed?
A: Solvent-accessible surface area (SASA) is the area in Å² traced out by the centre of a 1.4 Å probe sphere (a water molecule) rolled over the protein's van der Waals surface (Shrake–Rupley / Lee–Richards construction). Buried residues have near-zero SASA; fully exposed residues can exceed 200 Å². The total SASA scales roughly with the number of surface residues.

Q: How confident is the AlphaFold model at each residue?
A: pLDDT is the predicted lDDT-Cα score: AlphaFold's confidence that the local environment of each residue (all inter-atomic distances within 15 Å) is correctly placed. It is a per-residue number between 0 and 100, with higher meaning more reliable.

Q: What does the local fold look like, resid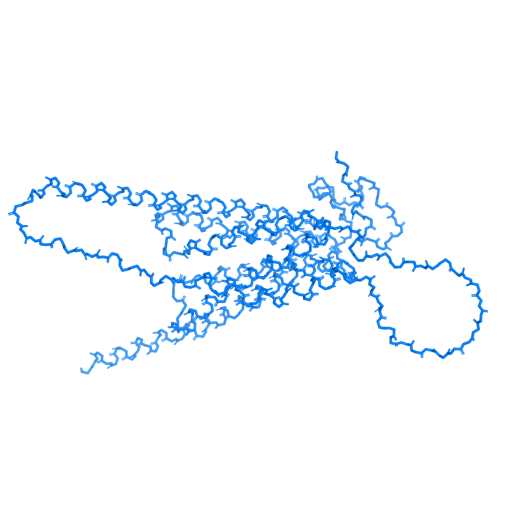ue by residue?
A: 3Di is Foldseek's structural alphabet. Each residue is assigned one of twenty discrete states based on how its Cα sits relative to its spatial (not sequential) neighbors. Aligning 3Di strings finds structural homologs roughly as well as full 3D superposition, but orders of magnitude faster.

Q: How big and how compact is the whole molecule?
A: Radius of gyration (Rg) is the root-mean-square distance of Cα atoms from their centroid — a single number for overall size and compactness. A globular domain of N residues has Rg ≈ 2.2·N^0.38 Å; an extended or disordered chain has a much larger Rg. The Cα contact count is the number of residue pairs whose Cα atoms are within 8 Å and are more than four positions apart in sequence — a standard proxy for tertiary packing density. The bounding box is the smallest axis-aligned box enclosing all Cα atoms.

Q: Which residues are in helices, strands, or loops?
A: DSSP 8-state secondary structure assigns each residue one of H (α-helix), G (3₁₀-helix), I (π-helix), E (extended β-strand), B (isolated β-bridge), T (hydrogen-bonded turn), S (bend), or '-' (coil). The assignment is computed from backbone hydrogen-bond geometry via the Kabsch–Sander algorithm.

Q: How mobile is each atom in the crystal?
A: Crystallographic B-factors measure how much each atom's electron density is smeared out, in Å². They rise in mobile loops and surface residues and fall in the buried interior. In AlphaFold models this column is repurposed to hold pLDDT instead.

Q: What if only a Cα trace is available?
A: P-SEA three-state annotation labels each residue as helix, strand, or coil based purely on the geometry of the Cα trace. It serves as a fallback when the full backbone (and thus DSSP) is unavailable.

Q: What family and function is it annotated with?
A: Database cross-references. InterPro integrates a dozen domain/family signature databases into unified entries with residue-range hits. GO terms attach function/process/location labels with evidence codes. CATH codes position the fold in a four-level structural taxonomy. Organism is the NCBI-taxonomy species name.

Q: Are the domains correctly placed relative to each other?
A: Predicted Aligned Error (PAE) is an AlphaFold confidence matrix: entry (i, j) is the expected error in the position of residue j, in ångströms, when the prediction is superimposed on the true structure at residue i. Low PAE within a block of residues means that block is internally rigid and well-predicted; high PAE between two blocks means their relative placement is uncertain even if each block individually is confident.

Q: What do the diagnostic plots show?
A: Three diagnostic plots accompany the record. The Cα contact map visualizes the tertiary structure as a 2D adjacency matrix (8 Å cutoff, sequence-local contacts suppressed). The Ramachandran plot shows the distribution of backbone (φ, ψ) torsions, with points in the α and β basins reflecting secondary structure content. The PAE plot shows AlphaFold's inter-residue confidence as a color matrix.

Q: What is the amino-acid chain?
A: Primary structure: the covalent order of the twenty standard amino acids along the backbone. Two proteins with the same sequence will (almost always) fold to the same structure; two with 30% identity often share a fold but not the details.

Q: What do the rendered images show?
A: The six renders are orthographic views along the three Cartesian axes in both directions. Representation (cartoon, sticks, or surface) and color scheme (sequence-rainbow or by-chain) vary across proteins so the training set covers all the common visualization conventions.